Protein AF-A0A557ZSK0-F1 (afdb_monomer)

InterPro domains:
  IPR032477 Glycoside hydrolase 64 [PF16483] (3-307)
  IPR032477 Glycoside hydrolase 64 [PS52006] (1-309)
  IPR037176 Osmotin/thaumatin-like superfamily [G3DSA:2.60.110.10] (8-286)
  IPR037398 Glucan endo-1,3-beta-glucosidase [PTHR38165] (2-309)
  IPR042517 Beta-1,3-glucanase, N-terminal, subdomain 2 [G3DSA:3.30.920.50] (151-261)

Radius of gyration: 20.61 Å; Cα contacts (8 Å, |Δi|>4): 614; chains: 1; bounding box: 51×45×58 Å

Solvent-accessible surface area (backbone atoms only — not comparable to full-atom values): 17370 Å² total; per-residue (Å²): 131,78,68,39,68,58,96,62,89,83,83,74,87,44,88,100,68,71,89,80,92,76,76,77,38,75,85,36,73,52,76,49,60,58,103,54,85,82,78,51,32,26,42,92,79,75,41,79,45,75,76,39,86,80,44,84,85,35,92,43,40,83,55,50,40,38,57,36,40,34,32,33,61,98,68,32,36,40,35,35,44,63,31,47,63,35,42,34,50,28,43,23,42,33,34,38,35,79,76,88,49,72,44,68,29,70,37,42,50,51,64,43,34,48,54,50,42,51,52,30,43,71,71,37,87,62,47,42,73,33,45,41,67,46,97,92,38,64,50,28,31,44,21,61,48,87,48,27,82,73,37,71,61,61,41,45,74,59,51,52,53,41,50,58,52,23,50,81,37,70,36,34,40,52,39,87,74,89,50,70,43,48,24,36,29,55,92,66,31,39,36,29,76,86,69,52,70,30,53,74,68,53,39,47,22,42,49,52,48,56,33,78,61,39,41,82,54,92,86,60,50,70,62,54,68,40,43,41,43,44,55,30,34,32,56,39,29,42,34,54,81,82,43,52,40,31,41,58,83,58,54,79,89,54,48,47,67,42,94,65,44,46,57,62,38,50,52,54,40,76,54,25,90,80,52,36,40,19,43,34,88,37,43,51,64,54,63,67,76,83,26,40,25,57,40,73,37,69,51,66,67,45,81,45,78,43,76,39,74,120

Structure (mmCIF, N/CA/C/O backbone):
data_AF-A0A557ZSK0-F1
#
_entry.id   AF-A0A557ZSK0-F1
#
loop_
_atom_site.group_PDB
_atom_site.id
_atom_site.type_symbol
_atom_site.label_atom_id
_atom_site.label_alt_id
_atom_site.label_comp_id
_atom_site.label_asym_id
_atom_site.label_entity_id
_atom_site.label_seq_id
_atom_site.pdbx_PDB_ins_code
_atom_site.Cartn_x
_atom_site.Cartn_y
_atom_site.Cartn_z
_atom_site.occupancy
_atom_site.B_iso_or_equiv
_ato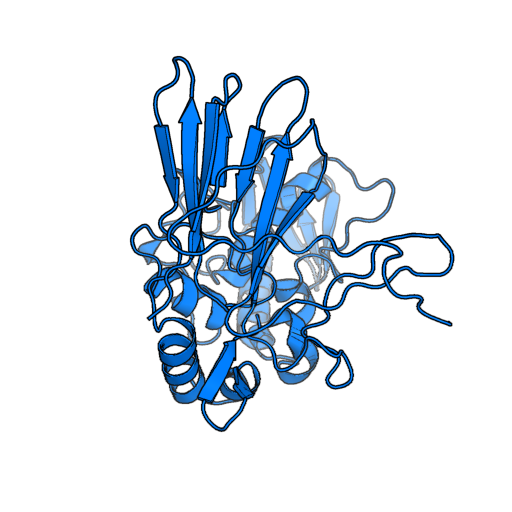m_site.auth_seq_id
_atom_site.auth_comp_id
_atom_site.auth_asym_id
_atom_site.auth_atom_id
_atom_site.pdbx_PDB_model_num
ATOM 1 N N . THR A 1 1 ? -13.184 2.423 -25.882 1.00 61.25 1 THR A N 1
ATOM 2 C CA . THR A 1 1 ? -12.417 3.613 -26.312 1.00 61.25 1 THR A CA 1
ATOM 3 C C . THR A 1 1 ? -11.198 3.133 -27.066 1.00 61.25 1 THR A C 1
ATOM 5 O O . THR A 1 1 ? -10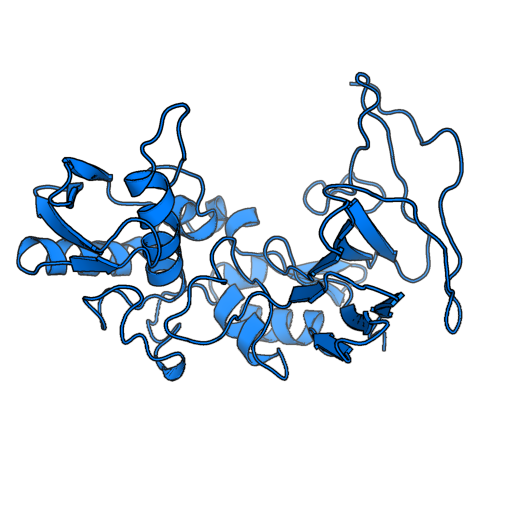.608 2.155 -26.627 1.00 61.25 1 THR A O 1
ATOM 8 N N . THR A 1 2 ? -10.847 3.738 -28.199 1.00 84.06 2 THR A N 1
ATOM 9 C CA . THR A 1 2 ? -9.694 3.283 -28.992 1.00 84.06 2 THR A CA 1
ATOM 10 C C . THR A 1 2 ? -8.404 3.720 -28.304 1.00 84.06 2 THR A C 1
ATOM 12 O O . THR A 1 2 ? -8.131 4.914 -28.225 1.00 84.06 2 THR A O 1
ATOM 15 N N . LEU A 1 3 ? -7.653 2.762 -27.757 1.00 89.88 3 LEU A N 1
ATOM 16 C CA . LEU A 1 3 ? -6.300 2.989 -27.253 1.00 89.88 3 LEU A CA 1
ATOM 17 C C . LEU A 1 3 ? -5.341 3.112 -28.438 1.00 89.88 3 LEU A C 1
ATOM 19 O O . LEU A 1 3 ? -5.440 2.335 -29.388 1.00 89.88 3 LEU A O 1
ATOM 23 N N . THR A 1 4 ? -4.406 4.056 -28.379 1.00 93.12 4 THR A N 1
ATOM 24 C CA . THR A 1 4 ? -3.354 4.197 -29.397 1.00 93.12 4 THR A CA 1
ATOM 25 C C . THR A 1 4 ? -1.993 3.866 -28.790 1.00 93.12 4 THR A C 1
ATOM 27 O O . THR A 1 4 ? -1.745 4.287 -27.661 1.00 93.12 4 THR A O 1
ATOM 30 N N . PRO A 1 5 ? -1.093 3.151 -29.487 1.00 92.62 5 PRO A N 1
ATOM 31 C CA . PRO A 1 5 ? 0.279 2.955 -29.015 1.00 92.62 5 PRO A CA 1
ATOM 32 C C . PRO A 1 5 ? 1.007 4.286 -28.782 1.00 92.62 5 PRO A C 1
ATOM 34 O O . PRO A 1 5 ? 0.624 5.316 -29.348 1.00 92.62 5 PRO A O 1
ATOM 37 N N . LEU A 1 6 ? 2.082 4.267 -27.989 1.00 92.94 6 LEU A N 1
ATOM 38 C CA . LEU A 1 6 ? 2.989 5.414 -27.926 1.00 92.94 6 LEU A CA 1
ATOM 39 C C . LEU A 1 6 ? 3.551 5.743 -29.324 1.00 92.94 6 LEU A C 1
ATOM 41 O O . LEU A 1 6 ? 3.897 4.829 -30.074 1.00 92.94 6 LEU A O 1
ATOM 45 N N . PRO A 1 7 ? 3.697 7.034 -29.675 1.00 90.88 7 PRO A N 1
ATOM 46 C CA . PRO A 1 7 ? 4.240 7.440 -30.973 1.00 90.88 7 PRO A CA 1
ATOM 47 C C . PRO A 1 7 ? 5.751 7.187 -31.102 1.00 90.88 7 PRO A C 1
ATOM 49 O O . PRO A 1 7 ? 6.294 7.271 -32.201 1.00 90.88 7 PRO A O 1
ATOM 52 N N . VAL A 1 8 ? 6.435 6.907 -29.988 1.00 92.38 8 VAL A N 1
ATOM 53 C CA . VAL A 1 8 ? 7.875 6.647 -29.911 1.00 92.38 8 VAL A CA 1
ATOM 54 C C . VAL A 1 8 ? 8.151 5.462 -28.988 1.00 92.38 8 VAL A C 1
ATOM 56 O O . VAL A 1 8 ? 7.431 5.241 -28.014 1.00 92.38 8 VAL A O 1
ATOM 59 N N . ASP A 1 9 ? 9.210 4.711 -29.285 1.00 91.88 9 ASP A N 1
ATOM 60 C CA . ASP A 1 9 ? 9.709 3.658 -28.402 1.00 91.88 9 ASP A CA 1
ATOM 61 C C . ASP A 1 9 ? 10.532 4.276 -27.264 1.00 91.88 9 ASP A C 1
ATOM 63 O O . ASP A 1 9 ? 11.622 4.807 -27.482 1.00 91.88 9 ASP A O 1
ATOM 67 N N . CYS A 1 10 ? 9.994 4.210 -26.047 1.00 91.88 10 CYS A N 1
ATOM 68 C CA . CYS A 1 10 ? 10.629 4.736 -24.839 1.00 91.88 10 CYS A CA 1
ATOM 69 C C . CYS A 1 10 ? 11.467 3.688 -24.085 1.00 91.88 10 CYS A C 1
ATOM 71 O O . CYS A 1 10 ? 11.954 3.977 -22.992 1.00 91.88 10 CYS A O 1
ATOM 73 N N . ALA A 1 11 ? 11.605 2.461 -24.602 1.00 94.44 11 ALA A N 1
ATOM 74 C CA . ALA A 1 11 ? 12.318 1.401 -23.900 1.00 94.44 11 ALA A CA 1
ATOM 75 C C . ALA A 1 11 ? 13.834 1.650 -23.882 1.00 94.44 11 ALA A C 1
ATOM 77 O O . ALA A 1 11 ? 14.463 1.883 -24.914 1.00 94.44 11 ALA A O 1
ATOM 78 N N . ILE A 1 12 ? 14.440 1.521 -22.700 1.00 95.25 12 ILE A N 1
ATOM 79 C CA . ILE A 1 12 ? 15.883 1.681 -22.498 1.00 95.25 12 ILE A CA 1
ATOM 80 C C . ILE A 1 12 ? 16.477 0.320 -22.110 1.00 95.25 12 ILE A C 1
ATOM 82 O O . ILE A 1 12 ? 16.166 -0.184 -21.030 1.00 95.25 12 ILE A O 1
ATOM 86 N N . PRO A 1 13 ? 17.337 -0.295 -22.946 1.00 94.12 13 PRO A N 1
ATOM 87 C CA . PRO A 1 13 ? 18.044 -1.515 -22.567 1.00 94.12 13 PRO A CA 1
ATOM 88 C C . PRO A 1 13 ? 18.962 -1.272 -21.359 1.00 94.12 13 PRO A C 1
ATOM 90 O O . PRO A 1 13 ? 19.838 -0.407 -21.409 1.00 94.12 13 PRO A O 1
ATOM 93 N N . VAL A 1 14 ? 18.767 -2.035 -20.277 1.00 92.44 14 VAL A N 1
ATOM 94 C CA . VAL A 1 14 ? 19.518 -1.858 -19.017 1.00 92.44 14 VAL A CA 1
ATOM 95 C C . VAL A 1 14 ? 20.842 -2.635 -19.014 1.00 92.44 14 VAL A C 1
ATOM 97 O O . VAL A 1 14 ? 21.851 -2.108 -18.554 1.00 92.44 14 VAL A O 1
ATOM 100 N N . GLY A 1 15 ? 20.874 -3.861 -19.554 1.00 88.19 15 GLY A N 1
ATOM 101 C CA . GLY A 1 15 ? 22.081 -4.702 -19.571 1.00 88.19 15 GLY A CA 1
ATOM 102 C C . GLY A 1 15 ? 22.651 -4.937 -18.165 1.00 88.19 15 GLY A C 1
ATOM 103 O O . GLY A 1 15 ? 21.905 -5.241 -17.239 1.00 88.19 15 GLY A O 1
ATOM 104 N N . SER A 1 16 ? 23.964 -4.760 -17.994 1.00 88.44 16 SER A N 1
ATOM 105 C CA . SER A 1 16 ? 24.642 -4.821 -16.686 1.00 88.44 16 SER A CA 1
ATOM 106 C C . SER A 1 16 ? 24.455 -3.564 -15.822 1.00 88.44 16 SER A C 1
ATOM 108 O O . SER A 1 16 ? 24.975 -3.504 -14.712 1.00 88.44 16 SER A O 1
ATOM 110 N N . GLY A 1 17 ? 23.768 -2.542 -16.336 1.00 93.00 17 GLY A N 1
ATOM 111 C CA . GLY A 1 17 ? 23.571 -1.253 -15.685 1.00 93.00 17 GLY A CA 1
ATOM 112 C C . GLY A 1 17 ? 23.523 -0.119 -16.707 1.00 93.00 17 GLY A C 1
ATOM 113 O O . GLY A 1 17 ? 24.300 -0.082 -17.663 1.00 93.00 17 GLY A O 1
ATOM 114 N N . ARG A 1 18 ? 22.614 0.834 -16.494 1.00 95.19 18 ARG A N 1
ATOM 115 C CA . ARG A 1 18 ? 22.438 2.003 -17.357 1.00 95.19 18 ARG A CA 1
ATOM 116 C C . ARG A 1 18 ? 22.120 3.222 -16.507 1.00 95.19 18 ARG A C 1
ATOM 118 O O . ARG A 1 18 ? 21.229 3.170 -15.669 1.00 95.19 18 ARG A O 1
ATOM 125 N N . GLN A 1 19 ? 22.812 4.325 -16.773 1.00 95.88 19 GLN A N 1
ATOM 126 C CA . GLN A 1 19 ? 22.496 5.624 -16.191 1.00 95.88 19 GLN A CA 1
ATOM 127 C C . GLN A 1 19 ? 21.770 6.487 -17.223 1.00 95.88 19 GLN A C 1
ATOM 129 O O . GLN A 1 19 ? 22.136 6.508 -18.402 1.00 95.88 19 GLN A O 1
ATOM 134 N N . VAL A 1 20 ? 20.726 7.180 -16.775 1.00 95.06 20 VAL A N 1
ATOM 135 C CA . VAL A 1 20 ? 19.922 8.099 -17.585 1.00 95.06 20 VAL A CA 1
ATOM 136 C C . VAL A 1 20 ? 19.698 9.385 -16.802 1.00 95.06 20 VAL A C 1
ATOM 138 O O . VAL A 1 20 ? 19.560 9.349 -15.581 1.00 95.06 20 VAL A O 1
ATOM 141 N N . SER A 1 21 ? 19.656 10.513 -17.504 1.00 94.94 21 SER A N 1
ATOM 142 C CA . SER A 1 21 ? 19.259 11.790 -16.913 1.00 94.94 21 SER A CA 1
ATOM 143 C C . SER A 1 21 ? 17.763 11.983 -17.113 1.00 94.94 21 SER A C 1
ATOM 145 O O . SER A 1 21 ? 17.272 11.869 -18.236 1.00 94.94 21 SER A O 1
ATOM 147 N N . VAL A 1 22 ? 17.049 12.293 -16.035 1.00 92.19 22 VAL A N 1
ATOM 148 C CA . VAL A 1 22 ? 15.619 12.611 -16.066 1.00 92.19 22 VAL A CA 1
ATOM 149 C C . VAL A 1 22 ? 15.412 14.070 -15.664 1.00 92.19 22 VAL A C 1
ATOM 151 O O . VAL A 1 22 ? 16.152 14.572 -14.812 1.00 92.19 22 VAL A O 1
ATOM 154 N N . PRO A 1 23 ? 14.443 14.779 -16.266 1.00 94.75 23 PRO A N 1
ATOM 155 C CA . PRO A 1 23 ? 14.058 16.092 -15.776 1.00 94.75 23 PRO A CA 1
ATOM 156 C C . PRO A 1 23 ? 13.365 15.959 -14.413 1.00 94.75 23 PRO A C 1
ATOM 158 O O . PRO A 1 23 ? 13.088 14.861 -13.925 1.00 94.75 23 PRO A O 1
ATOM 161 N N . ARG A 1 24 ? 13.023 17.099 -13.813 1.00 95.69 24 ARG A N 1
ATOM 162 C CA . ARG A 1 24 ? 12.051 17.116 -12.718 1.00 95.69 24 ARG A CA 1
ATOM 163 C C . ARG A 1 24 ? 10.719 16.558 -13.207 1.00 95.69 24 ARG A C 1
ATOM 165 O O . ARG A 1 24 ? 10.231 16.938 -14.271 1.00 95.69 24 ARG A O 1
ATOM 172 N N . MET A 1 25 ? 10.164 15.638 -12.432 1.00 96.19 25 MET A N 1
ATOM 173 C CA . MET A 1 25 ? 8.945 14.905 -12.750 1.00 96.19 25 MET A CA 1
ATOM 174 C C . MET A 1 25 ? 8.165 14.665 -11.462 1.00 96.19 25 MET A C 1
ATOM 176 O O . MET A 1 25 ? 8.747 14.350 -10.424 1.00 96.19 25 MET A O 1
ATOM 180 N N . TYR A 1 26 ? 6.847 14.800 -11.535 1.00 95.19 26 TYR A N 1
ATOM 181 C CA . TYR A 1 26 ? 5.941 14.590 -10.409 1.00 95.19 26 TYR A CA 1
ATOM 182 C C . TYR A 1 26 ? 5.177 13.288 -10.617 1.00 95.19 26 TYR A C 1
ATOM 184 O O . TYR A 1 26 ? 4.717 13.037 -11.730 1.00 95.19 26 TYR A O 1
ATOM 192 N N . ALA A 1 27 ? 5.045 12.481 -9.558 1.00 93.25 27 ALA A N 1
ATOM 193 C CA . ALA A 1 27 ? 4.321 11.206 -9.587 1.00 93.25 27 ALA A CA 1
ATOM 194 C C . ALA A 1 27 ? 4.753 10.283 -10.749 1.00 93.25 27 ALA A C 1
ATOM 196 O O . ALA A 1 27 ? 3.931 9.729 -11.480 1.00 93.25 27 ALA A O 1
ATOM 197 N N . ALA A 1 28 ? 6.064 10.156 -10.955 1.00 95.44 28 ALA A N 1
ATOM 198 C CA . ALA A 1 28 ? 6.638 9.373 -12.037 1.00 95.44 28 ALA A CA 1
ATOM 199 C C . ALA A 1 28 ? 6.861 7.911 -11.630 1.00 95.44 28 ALA A C 1
ATOM 201 O O . ALA A 1 28 ? 7.050 7.588 -10.457 1.00 95.44 28 ALA A O 1
ATOM 202 N N . ARG A 1 29 ? 6.888 7.022 -12.630 1.00 96.31 29 ARG A N 1
ATOM 203 C CA . ARG A 1 29 ? 7.178 5.593 -12.467 1.00 96.31 29 ARG A CA 1
ATOM 204 C C . ARG A 1 29 ? 8.347 5.168 -13.341 1.00 96.31 29 ARG A C 1
ATOM 206 O O . ARG A 1 29 ? 8.390 5.487 -14.527 1.00 96.31 29 ARG A O 1
ATOM 213 N N . ILE A 1 30 ? 9.253 4.394 -12.756 1.00 96.50 30 ILE A N 1
ATOM 214 C CA . ILE A 1 30 ? 10.319 3.675 -13.450 1.00 96.50 30 ILE A CA 1
ATOM 215 C C . ILE A 1 30 ? 9.835 2.236 -13.595 1.00 96.50 30 ILE A C 1
ATOM 217 O O . ILE A 1 30 ? 9.854 1.486 -12.623 1.00 96.50 30 ILE A O 1
ATOM 221 N N . TYR A 1 31 ? 9.368 1.860 -14.785 1.00 96.81 31 TYR A N 1
ATOM 222 C CA . TYR A 1 31 ? 8.946 0.489 -15.074 1.00 96.81 31 TYR A CA 1
ATOM 223 C C . TYR A 1 31 ? 10.142 -0.368 -15.491 1.00 96.81 31 TYR A C 1
ATOM 225 O O . TYR A 1 31 ? 10.934 0.040 -16.341 1.00 96.81 31 TYR A O 1
ATOM 233 N N . LEU A 1 32 ? 10.247 -1.571 -14.925 1.00 96.06 32 LEU A N 1
ATOM 234 C CA . LEU A 1 32 ? 11.288 -2.545 -15.248 1.00 96.06 32 LEU A CA 1
ATOM 235 C C . LEU A 1 32 ? 10.635 -3.870 -15.630 1.00 96.06 32 LEU A C 1
ATOM 237 O O . LEU A 1 32 ? 9.696 -4.308 -14.972 1.00 96.06 32 LEU A O 1
ATOM 241 N N . VAL A 1 33 ? 11.138 -4.499 -16.689 1.00 95.38 33 VAL A N 1
ATOM 242 C CA . VAL A 1 33 ? 10.628 -5.756 -17.247 1.00 95.38 33 VAL A CA 1
ATOM 243 C C . VAL A 1 33 ? 11.799 -6.650 -17.655 1.00 95.38 33 VAL A C 1
ATOM 245 O O . VAL A 1 33 ? 12.827 -6.144 -18.109 1.00 95.38 33 VAL A O 1
ATOM 248 N N . THR A 1 34 ? 11.662 -7.965 -17.483 1.00 92.88 34 THR A N 1
ATOM 249 C CA . THR A 1 34 ? 12.635 -8.948 -17.990 1.00 92.88 34 THR A CA 1
ATOM 250 C C . THR A 1 34 ? 12.170 -9.553 -19.311 1.00 92.88 34 THR A C 1
ATOM 252 O O . THR A 1 34 ? 10.974 -9.605 -19.597 1.00 92.88 34 THR A O 1
ATOM 255 N N . ASP A 1 35 ? 13.130 -10.009 -20.121 1.00 89.88 35 ASP A N 1
ATOM 256 C CA . ASP A 1 35 ? 12.935 -10.837 -21.327 1.00 89.88 35 ASP A CA 1
ATOM 257 C C . ASP A 1 35 ? 12.176 -10.188 -22.507 1.00 89.88 35 ASP A C 1
ATOM 259 O O . ASP A 1 35 ? 12.220 -10.699 -23.624 1.00 89.88 35 ASP A O 1
ATOM 263 N N . ALA A 1 36 ? 11.511 -9.048 -22.300 1.00 90.25 36 ALA A N 1
ATOM 264 C CA . ALA A 1 36 ? 10.729 -8.326 -23.301 1.00 90.25 36 ALA A CA 1
ATOM 265 C C . ALA A 1 36 ? 10.680 -6.812 -23.013 1.00 90.25 36 ALA A C 1
ATOM 267 O O . ALA A 1 36 ? 11.203 -6.337 -22.009 1.00 90.25 36 ALA A O 1
ATOM 268 N N . LYS A 1 37 ? 10.030 -6.045 -23.899 1.00 95.00 37 LYS A N 1
ATOM 269 C CA . LYS A 1 37 ? 9.609 -4.654 -23.639 1.00 95.00 37 LYS A CA 1
ATOM 270 C C . LYS A 1 37 ? 8.207 -4.636 -23.020 1.00 95.00 37 LYS A C 1
ATOM 272 O O . LYS A 1 37 ? 7.512 -5.644 -23.086 1.00 95.00 37 LYS A O 1
ATOM 277 N N . LEU A 1 38 ? 7.797 -3.507 -22.437 1.00 96.31 38 LEU A N 1
ATOM 278 C CA . LEU A 1 38 ? 6.394 -3.242 -22.092 1.00 96.31 38 LEU A CA 1
ATOM 279 C C . LEU A 1 38 ? 5.713 -2.456 -23.216 1.00 96.31 38 LEU A C 1
ATOM 281 O O . LEU A 1 38 ? 6.328 -1.570 -23.805 1.00 96.31 38 LEU A O 1
ATOM 285 N N . ASP A 1 39 ? 4.440 -2.754 -23.465 1.00 95.44 39 ASP A N 1
ATOM 286 C CA . ASP A 1 39 ? 3.597 -2.033 -24.417 1.00 95.44 39 ASP A CA 1
ATOM 287 C C . ASP A 1 39 ? 2.788 -0.978 -23.663 1.00 95.44 39 ASP A C 1
ATOM 289 O O . ASP A 1 39 ? 1.972 -1.309 -22.802 1.00 95.44 39 ASP A O 1
ATOM 293 N N . PHE A 1 40 ? 3.014 0.294 -23.981 1.00 95.81 40 PHE A N 1
ATOM 294 C CA . PHE A 1 40 ? 2.270 1.417 -23.416 1.00 95.81 40 PHE A CA 1
ATOM 295 C C . PHE A 1 40 ? 1.316 2.013 -24.446 1.00 95.81 40 PHE A C 1
ATOM 297 O O . PHE A 1 40 ? 1.599 2.045 -25.648 1.00 95.81 40 PHE A O 1
ATOM 304 N N . PHE A 1 41 ? 0.201 2.542 -23.947 1.00 94.88 41 PHE A N 1
ATOM 305 C CA . PHE A 1 41 ? -0.851 3.136 -24.764 1.00 94.88 41 PHE A CA 1
ATOM 306 C C . PHE A 1 41 ? -1.227 4.526 -24.251 1.00 94.88 41 PHE A C 1
ATOM 308 O O . PHE A 1 41 ? -0.913 4.890 -23.120 1.00 94.88 41 PHE A O 1
ATOM 315 N N . LEU A 1 42 ? -1.934 5.288 -25.080 1.00 94.88 42 LEU A N 1
ATOM 316 C CA . LEU A 1 42 ? -2.586 6.542 -24.728 1.00 94.88 42 LEU A CA 1
ATOM 317 C C . LEU A 1 42 ? -4.104 6.365 -24.808 1.00 94.88 42 LEU A C 1
ATOM 319 O O . LEU A 1 42 ? -4.618 5.703 -25.717 1.00 94.88 42 LEU A O 1
ATOM 323 N N . ASN A 1 43 ? -4.826 6.962 -23.860 1.00 92.31 43 ASN A N 1
ATOM 324 C CA . ASN A 1 43 ? -6.271 7.138 -23.979 1.00 92.31 43 ASN A CA 1
ATOM 325 C C . ASN A 1 43 ? -6.589 8.370 -24.866 1.00 92.31 43 ASN A C 1
ATOM 327 O O . ASN A 1 43 ? -5.692 9.159 -25.159 1.00 92.31 43 ASN A O 1
ATOM 331 N N . PRO A 1 44 ? -7.851 8.593 -25.278 1.00 83.38 44 PRO A N 1
ATOM 332 C CA . PRO A 1 44 ? -8.217 9.755 -26.104 1.00 83.38 44 PRO A CA 1
ATOM 333 C C . PRO A 1 44 ? -8.009 11.143 -25.457 1.00 83.38 44 PRO A C 1
ATOM 335 O O . PRO A 1 44 ? -8.236 12.152 -26.116 1.00 83.38 44 PRO A O 1
ATOM 338 N N . GLY A 1 45 ? -7.594 11.203 -24.186 1.00 81.69 45 GLY A N 1
ATOM 339 C CA . GLY A 1 45 ? -7.244 12.413 -23.431 1.00 81.69 45 GLY A CA 1
ATOM 340 C C . GLY A 1 45 ? -5.729 12.630 -23.298 1.00 81.69 45 GLY A C 1
ATOM 341 O O . GLY A 1 45 ? -5.275 13.154 -22.286 1.00 81.69 45 GLY A O 1
ATOM 342 N N . PRO A 1 46 ? -4.968 12.324 -24.359 1.00 81.62 46 PRO A N 1
ATOM 343 C CA . PRO A 1 46 ? -3.652 11.637 -24.399 1.00 81.62 46 PRO A CA 1
ATOM 344 C C . PRO A 1 46 ? -2.968 11.267 -23.065 1.00 81.62 46 PRO A C 1
ATOM 346 O O . PRO A 1 46 ? -1.763 11.464 -22.902 1.00 81.62 46 PRO A O 1
ATOM 349 N N . ALA A 1 47 ? -3.691 10.687 -22.107 1.00 90.06 47 ALA A N 1
ATOM 350 C CA . ALA A 1 47 ? -3.082 10.226 -20.866 1.00 90.06 47 ALA A CA 1
ATOM 351 C C . ALA A 1 47 ? -2.450 8.845 -21.065 1.00 90.06 47 ALA A C 1
ATOM 353 O O . ALA A 1 47 ? -3.029 7.973 -21.723 1.00 90.06 47 ALA A O 1
ATOM 354 N N . LEU A 1 48 ? -1.276 8.649 -20.461 1.00 92.88 48 LEU A N 1
ATOM 355 C CA . LEU A 1 48 ? -0.592 7.363 -20.435 1.00 92.88 48 LEU A CA 1
ATOM 356 C C . LEU A 1 48 ? -1.478 6.307 -19.765 1.00 92.88 48 LEU A C 1
ATOM 358 O O . LEU A 1 48 ? -1.934 6.483 -18.637 1.00 92.88 48 LEU A O 1
ATOM 362 N N . VAL A 1 49 ? -1.688 5.191 -20.453 1.00 93.81 49 VAL A N 1
ATOM 363 C CA . VAL A 1 49 ? -2.317 3.994 -19.900 1.00 93.81 49 VAL A CA 1
ATOM 364 C C . VAL A 1 49 ? -1.215 3.112 -19.338 1.00 93.81 49 VAL A C 1
ATOM 366 O O . VAL A 1 49 ? -0.355 2.621 -20.072 1.00 93.81 49 VAL A O 1
ATOM 369 N N . HIS A 1 50 ? -1.226 2.941 -18.020 1.00 93.56 50 HIS A N 1
ATOM 370 C CA . HIS A 1 50 ? -0.289 2.064 -17.334 1.00 93.56 50 HIS A CA 1
ATOM 371 C C . HIS A 1 50 ? -0.622 0.581 -17.581 1.00 93.56 50 HIS A C 1
ATOM 373 O O . HIS A 1 50 ? -1.801 0.253 -17.735 1.00 93.56 50 HIS A O 1
ATOM 379 N N . PRO A 1 51 ? 0.386 -0.314 -17.584 1.00 95.00 51 PRO A N 1
ATOM 380 C CA . PRO A 1 51 ? 0.177 -1.752 -17.698 1.00 95.00 51 PRO A CA 1
ATOM 381 C C . PRO A 1 51 ? -0.819 -2.262 -16.657 1.00 95.00 51 PRO A C 1
ATOM 383 O O . PRO A 1 51 ? -0.664 -2.005 -15.460 1.00 95.00 51 PRO A O 1
ATOM 386 N N . SER A 1 52 ? -1.829 -3.009 -17.097 1.00 95.19 52 SER A N 1
ATOM 387 C CA . SER A 1 52 ? -2.790 -3.623 -16.189 1.00 95.19 52 SER A CA 1
ATOM 388 C C . SER A 1 52 ? -2.339 -5.019 -15.773 1.00 95.19 52 SER A C 1
ATOM 390 O O . SER A 1 52 ? -2.199 -5.926 -16.591 1.00 95.19 52 SER A O 1
ATOM 392 N N . PHE A 1 53 ? -2.177 -5.219 -14.467 1.00 95.38 53 PHE A N 1
ATOM 393 C CA . PHE A 1 53 ? -1.998 -6.543 -13.865 1.00 95.38 53 PHE A CA 1
ATOM 394 C C . PHE A 1 53 ? -3.334 -7.225 -13.520 1.00 95.38 53 PHE A C 1
ATOM 396 O O . PHE A 1 53 ? -3.336 -8.363 -13.061 1.00 95.38 53 PHE A O 1
ATOM 403 N N . LEU A 1 54 ? -4.475 -6.557 -13.729 1.00 94.81 54 LEU A N 1
ATOM 404 C CA . LEU A 1 54 ? -5.815 -7.090 -13.439 1.00 94.81 54 LEU A CA 1
ATOM 405 C C . LEU A 1 54 ? -6.548 -7.550 -14.699 1.00 94.81 54 LEU A C 1
ATOM 407 O O . LEU A 1 54 ? -7.332 -8.497 -14.651 1.00 94.81 54 LEU A O 1
ATOM 411 N N . ASN A 1 55 ? -6.293 -6.896 -15.831 1.00 95.06 55 ASN A N 1
ATOM 412 C CA . ASN A 1 55 ? -6.910 -7.238 -17.100 1.00 95.06 55 ASN A CA 1
ATOM 413 C C . ASN A 1 55 ? -6.102 -8.328 -17.813 1.00 95.06 55 ASN A C 1
ATOM 415 O O . ASN A 1 55 ? -5.046 -8.054 -18.374 1.00 95.06 55 ASN A O 1
ATOM 419 N N . SER A 1 56 ? -6.634 -9.550 -17.855 1.00 94.50 56 SER A N 1
ATOM 420 C CA . SER A 1 56 ? -6.007 -10.682 -18.558 1.00 94.50 56 SER A CA 1
ATOM 421 C C . SER A 1 56 ? -5.804 -10.467 -20.066 1.00 94.50 56 SER A C 1
ATOM 423 O O . SER A 1 56 ? -5.001 -11.169 -20.673 1.00 94.50 56 SER A O 1
ATOM 425 N N . SER A 1 57 ? -6.507 -9.502 -20.671 1.00 95.00 57 SER A N 1
ATOM 426 C CA . SER A 1 57 ? -6.332 -9.116 -22.077 1.00 95.00 57 SER A CA 1
ATOM 427 C C . SER A 1 57 ? -5.290 -8.007 -22.287 1.00 95.00 57 SER A C 1
ATOM 429 O O . SER A 1 57 ? -5.049 -7.618 -23.428 1.00 95.00 57 SER A O 1
ATOM 431 N N . ASP A 1 58 ? -4.687 -7.466 -21.221 1.00 95.69 58 ASP A N 1
ATOM 432 C CA . ASP A 1 58 ? -3.584 -6.510 -21.346 1.00 95.69 58 ASP A CA 1
ATOM 433 C C . ASP A 1 58 ? -2.345 -7.218 -21.927 1.00 95.69 58 ASP A C 1
ATOM 435 O O . ASP A 1 58 ? -1.964 -8.287 -21.438 1.00 95.69 58 ASP A O 1
ATOM 439 N N . PRO A 1 59 ? -1.669 -6.647 -22.941 1.00 95.19 59 PRO A N 1
ATOM 440 C CA . PRO A 1 59 ? -0.497 -7.275 -23.560 1.00 95.19 59 PRO A CA 1
ATOM 441 C C . PRO A 1 59 ? 0.679 -7.475 -22.589 1.00 95.19 59 PRO A C 1
ATOM 443 O O . PRO A 1 59 ? 1.557 -8.304 -22.831 1.00 95.19 59 PRO A O 1
ATOM 446 N N . ASN A 1 60 ? 0.700 -6.747 -21.471 1.00 96.12 60 ASN A N 1
ATOM 447 C CA . ASN A 1 60 ? 1.708 -6.864 -20.426 1.00 96.12 60 ASN A CA 1
ATOM 448 C C . ASN A 1 60 ? 1.302 -7.811 -19.292 1.00 96.12 60 ASN A C 1
ATOM 450 O O . ASN A 1 60 ? 2.114 -8.045 -18.392 1.00 96.12 60 ASN A O 1
ATOM 454 N N . PHE A 1 61 ? 0.085 -8.369 -19.306 1.00 95.81 61 PHE A N 1
ATOM 455 C CA . PHE A 1 61 ? -0.425 -9.202 -18.216 1.00 95.81 61 PHE A CA 1
ATOM 456 C C . PHE A 1 61 ? 0.503 -10.388 -17.924 1.00 95.81 61 PHE A C 1
ATOM 458 O O . PHE A 1 61 ? 0.846 -10.646 -16.774 1.00 95.81 61 PHE A O 1
ATOM 465 N N . GLY A 1 62 ? 0.988 -11.074 -18.960 1.00 94.69 62 GLY A N 1
ATOM 466 C CA . GLY A 1 62 ? 1.890 -12.224 -18.817 1.00 94.69 62 GLY A CA 1
ATOM 467 C C . GLY A 1 62 ? 3.373 -11.885 -18.620 1.00 94.69 62 GLY A C 1
ATOM 468 O O . GLY A 1 62 ? 4.173 -12.808 -18.477 1.00 94.69 62 GLY A O 1
ATOM 469 N N . ARG A 1 63 ? 3.763 -10.600 -18.639 1.00 94.88 63 ARG A N 1
ATOM 470 C CA . ARG A 1 63 ? 5.172 -10.172 -18.568 1.00 94.88 63 ARG A CA 1
ATOM 471 C C . ARG A 1 63 ? 5.646 -10.019 -17.123 1.00 94.88 63 ARG A C 1
ATOM 473 O O . ARG A 1 63 ? 4.881 -9.606 -16.254 1.00 94.88 63 ARG A O 1
ATOM 480 N N . ASN A 1 64 ? 6.919 -10.311 -16.873 1.00 94.38 64 ASN A N 1
ATOM 481 C CA . ASN A 1 64 ? 7.534 -10.155 -15.556 1.00 94.38 64 ASN A CA 1
ATOM 482 C C . ASN A 1 64 ? 8.052 -8.726 -15.380 1.00 94.38 64 ASN A C 1
ATOM 484 O O . ASN A 1 64 ? 9.136 -8.386 -15.854 1.00 94.38 64 ASN A O 1
ATOM 488 N N . TRP A 1 65 ? 7.245 -7.885 -14.738 1.00 95.69 65 TRP A N 1
ATOM 489 C CA . TRP A 1 65 ? 7.550 -6.478 -14.525 1.00 95.69 65 TRP A CA 1
ATOM 490 C C . TRP A 1 65 ? 7.176 -6.012 -13.123 1.00 95.69 65 TRP A C 1
ATOM 492 O O . TRP A 1 65 ? 6.395 -6.646 -12.412 1.00 95.69 65 TRP A O 1
ATOM 502 N N . SER A 1 66 ? 7.768 -4.889 -12.742 1.00 95.88 66 SER A N 1
ATOM 503 C CA . SER A 1 66 ? 7.434 -4.109 -11.554 1.00 95.88 66 SER A CA 1
ATOM 504 C C . SER A 1 66 ? 7.770 -2.641 -11.825 1.00 95.88 66 SER A C 1
ATOM 506 O O . SER A 1 66 ? 8.206 -2.284 -12.927 1.00 95.88 66 SER A O 1
ATOM 508 N N . PHE A 1 67 ? 7.552 -1.778 -10.843 1.00 96.25 67 PHE A N 1
ATOM 509 C CA . PHE A 1 67 ? 7.887 -0.368 -10.935 1.00 96.25 67 PHE A CA 1
ATOM 510 C C . PHE A 1 67 ? 8.367 0.190 -9.597 1.00 96.25 67 PHE A C 1
ATOM 512 O O . PHE A 1 67 ? 7.968 -0.271 -8.531 1.00 96.25 67 PHE A O 1
ATOM 519 N N . ALA A 1 68 ? 9.229 1.199 -9.679 1.00 95.94 68 ALA A N 1
ATOM 520 C CA . ALA A 1 68 ? 9.511 2.112 -8.578 1.00 95.94 68 ALA A CA 1
ATOM 521 C C . ALA A 1 68 ? 8.849 3.462 -8.872 1.00 95.94 68 ALA A C 1
ATOM 523 O O . ALA A 1 68 ? 8.703 3.848 -10.036 1.00 95.94 68 ALA A O 1
ATOM 524 N N . GLU A 1 69 ? 8.463 4.183 -7.830 1.00 95.12 69 GLU A N 1
ATOM 525 C CA . GLU A 1 69 ? 7.842 5.503 -7.929 1.00 95.12 69 GLU A CA 1
ATOM 526 C C . GLU A 1 69 ? 8.832 6.573 -7.488 1.00 95.12 69 GLU A C 1
ATOM 528 O O . GLU A 1 69 ? 9.658 6.337 -6.605 1.00 95.12 69 GLU A O 1
ATOM 533 N N . PHE A 1 70 ? 8.769 7.748 -8.113 1.00 97.12 70 PHE A N 1
ATOM 534 C CA . PHE A 1 70 ? 9.509 8.906 -7.634 1.00 97.12 70 PHE A CA 1
ATOM 535 C C . PHE A 1 70 ? 8.816 10.230 -7.953 1.00 97.12 70 PHE A C 1
ATOM 537 O O . PHE A 1 70 ? 8.074 10.375 -8.924 1.00 97.12 70 PHE A O 1
ATOM 544 N N . THR A 1 71 ? 9.115 11.231 -7.136 1.00 98.00 71 THR A N 1
ATOM 545 C CA . THR A 1 71 ? 8.877 12.642 -7.432 1.00 98.00 71 THR A CA 1
ATOM 546 C C . THR A 1 71 ? 10.192 13.380 -7.273 1.00 98.00 71 THR A C 1
ATOM 548 O O . THR A 1 71 ? 10.814 13.310 -6.216 1.00 98.00 71 THR A O 1
ATOM 551 N N . PHE A 1 72 ? 10.607 14.093 -8.315 1.00 97.62 72 PHE A N 1
ATOM 552 C CA . PHE A 1 72 ? 11.754 14.987 -8.289 1.00 97.62 72 PHE A CA 1
ATOM 553 C C . PHE A 1 72 ? 11.292 16.408 -8.597 1.00 97.62 72 PHE A C 1
ATOM 555 O O . PHE A 1 72 ? 10.886 16.704 -9.722 1.00 97.62 72 PHE A O 1
ATOM 562 N N . ASN A 1 73 ? 11.332 17.274 -7.586 1.00 96.50 73 ASN A N 1
ATOM 563 C CA . ASN A 1 73 ? 10.838 18.647 -7.646 1.00 96.50 73 ASN A CA 1
ATOM 564 C C . ASN A 1 73 ? 11.915 19.655 -7.195 1.00 96.50 73 ASN A C 1
ATOM 566 O O . ASN A 1 73 ? 13.102 19.333 -7.150 1.00 96.50 73 ASN A O 1
ATOM 570 N N . ASP A 1 74 ? 11.518 20.902 -6.934 1.00 96.19 74 ASP A N 1
ATOM 571 C CA . ASP A 1 74 ? 12.435 21.956 -6.479 1.00 96.19 74 ASP A CA 1
ATOM 572 C C . ASP A 1 74 ? 12.999 21.729 -5.071 1.00 96.19 74 ASP A C 1
ATOM 574 O O . ASP A 1 74 ? 14.067 22.249 -4.762 1.00 96.19 74 ASP A O 1
ATOM 578 N N . ALA A 1 75 ? 12.297 20.972 -4.227 1.00 96.81 75 ALA A N 1
ATOM 579 C CA . ALA A 1 75 ? 12.648 20.778 -2.825 1.00 96.81 75 ALA A CA 1
ATOM 580 C C . ALA A 1 75 ? 13.411 19.474 -2.571 1.00 96.81 75 ALA A C 1
ATOM 582 O O . ALA A 1 75 ? 14.279 19.446 -1.705 1.00 96.81 75 ALA A O 1
ATOM 583 N N . GLN A 1 76 ? 13.067 18.391 -3.275 1.00 97.00 76 GLN A N 1
ATOM 584 C CA . GLN A 1 76 ? 13.649 17.071 -3.040 1.00 97.00 76 GLN A CA 1
ATOM 585 C C . GLN A 1 76 ? 13.439 16.095 -4.201 1.00 97.00 76 GLN A C 1
ATOM 587 O O . GLN A 1 76 ? 12.584 16.288 -5.072 1.00 97.00 76 GLN A O 1
ATOM 592 N N . LEU A 1 77 ? 14.185 14.992 -4.149 1.00 97.88 77 LEU A N 1
ATOM 593 C CA . LEU A 1 77 ? 13.770 13.716 -4.720 1.00 97.88 77 LEU A CA 1
ATOM 594 C C . LEU A 1 77 ? 13.218 12.836 -3.599 1.00 97.88 77 LEU A C 1
ATOM 596 O O . LEU A 1 77 ? 13.868 12.683 -2.571 1.00 97.88 77 LEU A O 1
ATOM 600 N N . PHE A 1 78 ? 12.049 12.247 -3.823 1.00 97.19 78 PHE A N 1
ATOM 601 C CA . PHE A 1 78 ? 11.465 11.179 -3.014 1.00 97.19 78 PHE A CA 1
ATOM 602 C C . PHE A 1 78 ? 11.222 9.978 -3.924 1.00 97.19 78 PHE A C 1
ATOM 604 O O . PHE A 1 78 ? 10.694 10.161 -5.022 1.00 97.19 78 PHE A O 1
ATOM 611 N N . ALA A 1 79 ? 11.594 8.774 -3.494 1.00 96.62 79 ALA A N 1
ATOM 612 C CA . ALA A 1 79 ? 11.357 7.544 -4.240 1.00 96.62 79 ALA A CA 1
ATOM 613 C C . ALA A 1 79 ? 10.986 6.378 -3.322 1.00 96.62 79 ALA A C 1
ATOM 615 O O . ALA A 1 79 ? 11.482 6.285 -2.200 1.00 96.62 79 ALA A O 1
ATOM 616 N N . ASN A 1 80 ? 10.153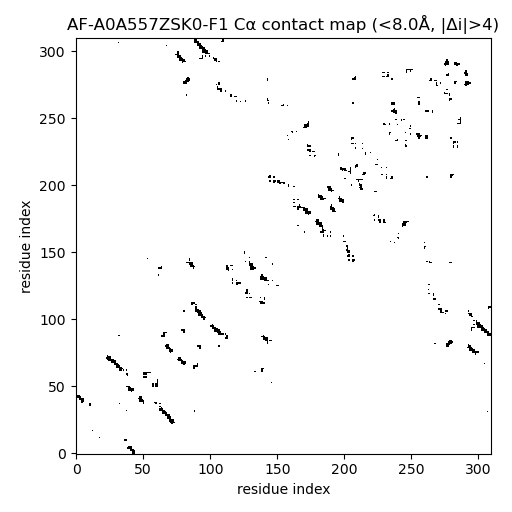 5.467 -3.816 1.00 94.00 80 ASN A N 1
ATOM 617 C CA . ASN A 1 80 ? 9.671 4.310 -3.068 1.00 94.00 80 ASN A CA 1
ATOM 618 C C . ASN A 1 80 ? 9.481 3.086 -3.972 1.00 94.00 80 ASN A C 1
ATOM 620 O O . ASN A 1 80 ? 9.263 3.192 -5.181 1.00 94.00 80 ASN A O 1
ATOM 624 N N . ILE A 1 81 ? 9.533 1.910 -3.349 1.00 92.81 81 ILE A N 1
ATOM 625 C CA . ILE A 1 81 ? 8.982 0.672 -3.905 1.00 92.81 81 ILE A CA 1
ATOM 626 C C . ILE A 1 81 ? 7.722 0.356 -3.105 1.00 92.81 81 ILE A C 1
ATOM 628 O O . ILE A 1 81 ? 7.697 0.537 -1.889 1.00 92.81 81 ILE A O 1
ATOM 632 N N . SER A 1 82 ? 6.680 -0.109 -3.786 1.00 91.56 82 SER A N 1
ATOM 633 C CA . SER A 1 82 ? 5.393 -0.407 -3.170 1.00 91.56 82 SER A CA 1
ATOM 634 C C . SER A 1 82 ? 4.934 -1.816 -3.524 1.00 91.56 82 SER A C 1
ATOM 636 O O . SER A 1 82 ? 5.063 -2.258 -4.664 1.00 91.56 82 SER A O 1
ATOM 638 N N . TYR A 1 83 ? 4.369 -2.500 -2.536 1.00 95.81 83 TYR A N 1
ATOM 639 C CA . TYR A 1 83 ? 3.669 -3.776 -2.670 1.00 95.81 83 TYR A CA 1
ATOM 640 C C . TYR A 1 83 ? 2.171 -3.609 -2.384 1.00 95.81 83 TYR A C 1
ATOM 642 O O . TYR A 1 83 ? 1.473 -4.598 -2.168 1.00 95.81 83 TYR A O 1
ATOM 650 N N . VAL A 1 84 ? 1.663 -2.369 -2.396 1.00 95.25 84 VAL A N 1
ATOM 651 C CA . VAL A 1 84 ? 0.235 -2.054 -2.230 1.00 95.25 84 VAL A CA 1
ATOM 652 C C . VAL A 1 84 ? -0.603 -2.747 -3.295 1.00 95.25 84 VAL A C 1
ATOM 654 O O . VAL A 1 84 ? -1.708 -3.197 -3.007 1.00 95.25 84 VAL A O 1
ATOM 657 N N . ASP A 1 85 ? -0.079 -2.876 -4.511 1.00 96.12 85 ASP A N 1
ATOM 658 C CA . ASP A 1 85 ? -0.777 -3.526 -5.616 1.00 96.12 85 ASP A CA 1
ATOM 659 C C . ASP A 1 85 ? -0.425 -5.008 -5.744 1.00 96.12 85 ASP A C 1
ATOM 661 O O . ASP A 1 85 ? -1.304 -5.871 -5.759 1.00 96.12 85 ASP A O 1
ATOM 665 N N . PHE A 1 86 ? 0.865 -5.321 -5.843 1.00 97.31 86 PHE A N 1
ATOM 666 C CA . PHE A 1 86 ? 1.343 -6.691 -5.977 1.00 97.31 86 PHE A CA 1
ATOM 667 C C . PHE A 1 86 ? 2.838 -6.806 -5.655 1.00 97.31 86 PHE A C 1
ATOM 669 O O . PHE A 1 86 ? 3.601 -5.850 -5.774 1.00 97.31 86 PHE A O 1
ATOM 676 N N . VAL A 1 87 ? 3.274 -8.022 -5.337 1.00 97.38 87 VAL A N 1
ATOM 677 C CA . VAL A 1 87 ? 4.675 -8.448 -5.406 1.00 97.38 87 VAL A CA 1
ATOM 678 C C . VAL A 1 87 ? 4.930 -9.077 -6.769 1.00 97.38 87 VAL A C 1
ATOM 680 O O . VAL A 1 87 ? 4.336 -10.101 -7.102 1.00 97.38 87 VAL A O 1
ATOM 683 N N . GLY A 1 88 ? 5.807 -8.463 -7.562 1.00 94.88 88 GLY A N 1
ATOM 684 C CA . GLY A 1 88 ? 6.214 -8.940 -8.888 1.00 94.88 88 GLY A CA 1
ATOM 685 C C . GLY A 1 88 ? 7.729 -9.077 -8.984 1.00 94.88 88 GLY A C 1
ATOM 686 O O . GLY A 1 88 ? 8.358 -9.642 -8.088 1.00 94.88 88 GLY A O 1
ATOM 687 N N . LEU A 1 89 ? 8.316 -8.530 -10.054 1.00 95.44 89 LEU A N 1
ATOM 688 C CA . LEU A 1 89 ? 9.769 -8.447 -10.217 1.00 95.44 89 LEU A CA 1
ATOM 689 C C . LEU A 1 89 ? 10.399 -7.724 -9.005 1.00 95.44 89 LEU A C 1
ATOM 691 O O . LEU A 1 89 ? 10.076 -6.552 -8.787 1.00 95.44 89 LEU A O 1
ATOM 695 N N . PRO A 1 90 ? 11.279 -8.371 -8.213 1.00 95.50 90 PRO A N 1
ATOM 696 C CA . PRO A 1 90 ? 11.823 -7.750 -7.010 1.00 95.50 90 PRO A CA 1
ATOM 697 C C . PRO A 1 90 ? 12.782 -6.601 -7.339 1.00 95.50 90 PRO A C 1
ATOM 699 O O . PRO A 1 90 ? 13.700 -6.744 -8.156 1.00 95.50 90 PRO A O 1
ATOM 702 N N . LEU A 1 91 ? 12.566 -5.460 -6.684 1.00 95.94 91 LEU A N 1
ATOM 703 C CA . LEU A 1 91 ? 13.342 -4.235 -6.860 1.00 95.94 91 LEU A CA 1
ATOM 704 C C . LEU A 1 91 ? 14.005 -3.827 -5.540 1.00 95.94 91 LEU A C 1
ATOM 706 O O . LEU A 1 91 ? 13.488 -4.120 -4.466 1.00 95.94 91 LEU A O 1
ATOM 710 N N . GLY A 1 92 ? 15.123 -3.114 -5.633 1.00 96.50 92 GLY A N 1
ATOM 711 C CA . GLY A 1 92 ? 15.696 -2.308 -4.554 1.00 96.50 92 GLY A CA 1
ATOM 712 C C . GLY A 1 92 ? 15.970 -0.887 -5.041 1.00 96.50 92 GLY A C 1
ATOM 713 O O . GLY A 1 92 ? 16.144 -0.677 -6.241 1.00 96.50 92 GLY A O 1
ATOM 714 N N . ILE A 1 93 ? 16.028 0.081 -4.130 1.00 97.06 93 ILE A N 1
ATOM 715 C CA . ILE A 1 93 ? 16.387 1.469 -4.448 1.00 97.06 93 ILE A CA 1
ATOM 716 C C . ILE A 1 93 ? 17.517 1.970 -3.554 1.00 97.06 93 ILE A C 1
ATOM 718 O O . ILE A 1 93 ? 17.620 1.597 -2.388 1.00 97.06 93 ILE A O 1
ATOM 722 N N . ALA A 1 94 ? 18.368 2.834 -4.095 1.00 97.62 94 ALA A N 1
ATOM 723 C CA . ALA A 1 94 ? 19.374 3.562 -3.335 1.00 97.62 94 ALA A CA 1
ATOM 724 C C . ALA A 1 94 ? 19.488 4.994 -3.849 1.00 97.62 94 ALA A C 1
ATOM 726 O O . ALA A 1 94 ? 19.468 5.221 -5.054 1.00 97.62 94 ALA A O 1
ATOM 727 N N . LEU A 1 95 ? 19.620 5.952 -2.941 1.00 98.25 95 LEU A N 1
ATOM 728 C CA . LEU A 1 95 ? 19.799 7.361 -3.256 1.00 98.25 95 LEU A CA 1
ATOM 729 C C . LEU A 1 95 ? 21.145 7.820 -2.712 1.00 98.25 95 LEU A C 1
ATOM 731 O O . LEU A 1 95 ? 21.345 7.831 -1.498 1.00 98.25 95 LEU A O 1
ATOM 735 N N . SER A 1 96 ? 22.051 8.207 -3.606 1.00 98.19 96 SER A N 1
ATOM 736 C CA . SER A 1 96 ? 23.237 8.976 -3.243 1.00 98.19 96 SER A CA 1
ATOM 737 C C . SER A 1 96 ? 22.951 10.465 -3.378 1.00 98.19 96 SER A C 1
ATOM 739 O O . SER A 1 96 ? 22.163 10.901 -4.223 1.00 98.19 96 SER A O 1
ATOM 741 N N . THR A 1 97 ? 23.594 11.252 -2.528 1.00 97.94 97 THR A N 1
ATOM 742 C CA . THR A 1 97 ? 23.412 12.703 -2.451 1.00 97.94 97 THR A CA 1
ATOM 743 C C . THR A 1 97 ? 24.750 13.406 -2.609 1.00 97.94 97 THR A C 1
ATOM 745 O O . THR A 1 97 ? 25.807 12.771 -2.556 1.00 97.94 97 THR A O 1
ATOM 748 N N . THR A 1 98 ? 24.716 14.716 -2.828 1.00 97.50 98 THR A N 1
ATOM 749 C CA . THR A 1 98 ? 25.950 15.499 -2.970 1.00 97.50 98 THR A CA 1
ATOM 750 C C . THR A 1 98 ? 26.675 15.710 -1.641 1.00 97.50 98 THR A C 1
ATOM 752 O O . THR A 1 98 ? 27.902 15.795 -1.628 1.00 97.50 98 THR A O 1
ATOM 755 N N . SER A 1 99 ? 25.939 15.768 -0.526 1.00 96.12 99 SER A N 1
ATOM 756 C CA . SER A 1 99 ? 26.489 16.038 0.808 1.00 96.12 99 SER A CA 1
ATOM 757 C C . SER A 1 99 ? 25.762 15.341 1.967 1.00 96.12 99 SER A C 1
ATOM 759 O O . SER A 1 99 ? 26.387 15.085 2.994 1.00 96.12 99 SER A O 1
ATOM 761 N N . SER A 1 100 ? 24.491 14.958 1.815 1.00 94.56 100 SER A N 1
ATOM 762 C CA . SER A 1 100 ? 23.682 14.322 2.874 1.00 94.56 100 SER A CA 1
ATOM 763 C C . SER A 1 100 ? 23.927 12.814 3.094 1.00 94.56 100 SER A C 1
ATOM 765 O O . SER A 1 100 ? 23.207 12.171 3.858 1.00 94.56 100 SER A O 1
ATOM 767 N N . GLY A 1 101 ? 24.923 12.210 2.436 1.00 96.06 101 GLY A N 1
ATOM 768 C CA . GLY A 1 101 ? 25.207 10.773 2.517 1.00 96.06 101 GLY A CA 1
ATOM 769 C C . GLY A 1 101 ? 24.405 9.918 1.528 1.00 96.06 101 GLY A C 1
ATOM 770 O O . GLY A 1 101 ? 24.177 10.306 0.379 1.00 96.06 101 GLY A O 1
ATOM 771 N N . SER A 1 102 ? 24.035 8.699 1.922 1.00 96.00 102 SER A N 1
ATOM 772 C CA . SER A 1 102 ? 23.266 7.780 1.073 1.00 96.00 102 SER A CA 1
ATOM 773 C C . SER A 1 102 ? 22.203 7.032 1.863 1.00 96.00 102 SER A C 1
ATOM 775 O O . SER A 1 102 ? 22.413 6.671 3.018 1.00 96.00 102 SER A O 1
ATOM 777 N N . GLN A 1 103 ? 21.077 6.769 1.209 1.00 96.19 103 GLN A N 1
ATOM 778 C CA . GLN A 1 103 ? 19.984 5.953 1.728 1.00 96.19 103 GLN A CA 1
ATOM 779 C C . GLN A 1 103 ? 19.770 4.760 0.804 1.00 96.19 103 GLN A C 1
ATOM 781 O O . GLN A 1 103 ? 20.035 4.832 -0.395 1.00 96.19 103 GLN A O 1
ATOM 786 N N . SER A 1 104 ? 19.277 3.652 1.342 1.00 95.69 104 SER A N 1
ATOM 787 C CA . SER A 1 104 ? 18.883 2.511 0.521 1.00 95.69 104 SER A CA 1
ATOM 788 C C . SER A 1 104 ? 17.695 1.800 1.126 1.00 95.69 104 SER A C 1
ATOM 790 O O . SER A 1 104 ? 17.512 1.830 2.340 1.00 95.69 104 SER A O 1
ATOM 792 N N . VAL A 1 105 ? 16.908 1.164 0.270 1.00 95.06 105 VAL A N 1
ATOM 793 C CA . VAL A 1 105 ? 15.850 0.221 0.606 1.00 95.06 105 VAL A CA 1
ATOM 794 C C . VAL A 1 105 ? 16.151 -1.032 -0.207 1.00 95.06 105 VAL A C 1
ATOM 796 O O . VAL A 1 105 ? 16.102 -0.994 -1.441 1.00 95.06 105 VAL A O 1
ATOM 799 N N . PRO A 1 106 ? 16.521 -2.144 0.447 1.00 95.12 106 PRO A N 1
ATOM 800 C CA . PRO A 1 106 ? 16.892 -3.350 -0.258 1.00 95.12 106 PRO A CA 1
ATOM 801 C C . PRO A 1 106 ? 15.710 -3.910 -1.050 1.00 95.12 106 PRO A C 1
ATOM 803 O O . PRO A 1 106 ? 15.939 -4.389 -2.157 1.00 95.12 106 PRO A O 1
ATOM 806 N N . GLY A 1 107 ? 14.490 -3.808 -0.516 1.00 94.94 107 GLY A N 1
ATOM 807 C CA . GLY A 1 107 ? 13.295 -4.430 -1.075 1.00 94.94 107 GLY A CA 1
ATOM 808 C C . GLY A 1 107 ? 13.330 -5.956 -0.979 1.00 94.94 107 GLY A C 1
ATOM 809 O O . GLY A 1 107 ? 14.187 -6.537 -0.303 1.00 94.94 107 GLY A O 1
ATOM 810 N N . LEU A 1 108 ? 12.369 -6.612 -1.628 1.00 95.94 108 LEU A N 1
ATOM 811 C CA . LEU A 1 108 ? 12.249 -8.067 -1.587 1.00 95.94 108 LEU A CA 1
ATOM 812 C C . LEU A 1 108 ? 13.443 -8.757 -2.286 1.00 95.94 108 LEU A C 1
ATOM 814 O O . LEU A 1 108 ? 13.890 -8.295 -3.339 1.00 95.94 108 LEU A O 1
ATOM 818 N N . PRO A 1 109 ? 13.976 -9.861 -1.732 1.00 95.50 109 PRO A N 1
ATOM 819 C CA . PRO A 1 109 ? 14.990 -10.682 -2.394 1.00 95.50 109 PRO A CA 1
ATOM 820 C C . PRO A 1 109 ? 14.504 -11.341 -3.696 1.00 95.50 109 PRO A C 1
ATOM 822 O O . PRO A 1 109 ? 13.309 -11.380 -3.999 1.00 95.50 109 PRO A O 1
ATOM 825 N N . SER A 1 110 ? 15.436 -11.930 -4.454 1.00 94.56 110 SER A N 1
ATOM 826 C CA . SER A 1 110 ? 15.043 -12.815 -5.557 1.00 94.56 110 SER A CA 1
ATOM 827 C C . SER A 1 110 ? 14.246 -14.019 -5.035 1.00 94.56 110 SER A C 1
ATOM 829 O O . SER A 1 110 ? 14.419 -14.466 -3.899 1.00 94.56 110 SER A O 1
ATOM 831 N N . GLY A 1 111 ? 13.337 -14.536 -5.862 1.00 93.38 111 GLY A N 1
ATOM 832 C CA . GLY A 1 111 ? 12.478 -15.670 -5.525 1.00 93.38 111 GLY A CA 1
ATOM 833 C C . GLY A 1 111 ? 11.316 -15.340 -4.581 1.00 93.38 111 GLY A C 1
ATOM 834 O O . GLY A 1 111 ? 10.498 -16.222 -4.308 1.00 93.38 111 GLY A O 1
ATOM 835 N N . SER A 1 112 ? 11.180 -14.088 -4.121 1.00 94.56 112 SER A N 1
ATOM 836 C CA . SER A 1 112 ? 10.120 -13.700 -3.184 1.00 94.56 112 SER A CA 1
ATOM 837 C C . SER A 1 112 ? 8.713 -13.969 -3.711 1.00 94.56 112 SER A C 1
ATOM 839 O O . SER A 1 112 ? 7.904 -14.485 -2.952 1.00 94.56 112 SER A O 1
ATOM 841 N N . ALA A 1 113 ? 8.412 -13.726 -4.993 1.00 94.94 113 ALA A N 1
ATOM 842 C CA . ALA A 1 113 ? 7.084 -14.029 -5.545 1.00 94.94 113 ALA A CA 1
ATOM 843 C C . ALA A 1 113 ? 6.701 -15.513 -5.365 1.00 94.94 113 ALA A C 1
ATOM 845 O O . ALA A 1 113 ? 5.592 -15.822 -4.931 1.00 94.94 113 ALA A O 1
ATOM 846 N N . SER A 1 114 ? 7.638 -16.434 -5.612 1.00 95.62 114 SER A N 1
ATOM 847 C CA . SER A 1 114 ? 7.429 -17.872 -5.402 1.00 95.62 114 SER A CA 1
ATOM 848 C C . SER A 1 114 ? 7.298 -18.235 -3.923 1.00 95.62 114 SER A C 1
ATOM 850 O O . SER A 1 114 ? 6.429 -19.028 -3.564 1.00 95.62 114 SER A O 1
ATOM 852 N N . ALA A 1 115 ? 8.128 -17.647 -3.056 1.00 96.62 115 ALA A N 1
ATOM 853 C CA . ALA A 1 115 ? 8.057 -17.880 -1.614 1.00 96.62 115 ALA A CA 1
ATOM 854 C C . ALA A 1 115 ? 6.719 -17.397 -1.024 1.00 96.62 115 ALA A C 1
ATOM 856 O O . ALA A 1 115 ? 6.069 -18.135 -0.284 1.00 96.62 115 ALA A O 1
ATOM 857 N N . LEU A 1 116 ? 6.277 -16.193 -1.403 1.00 97.50 116 LEU A N 1
ATOM 858 C CA . LEU A 1 116 ? 4.985 -15.634 -1.003 1.00 97.50 116 LEU A CA 1
ATOM 859 C C . LEU A 1 116 ? 3.829 -16.494 -1.511 1.00 97.50 116 LEU A C 1
ATOM 861 O O . LEU A 1 116 ? 2.913 -16.791 -0.749 1.00 97.50 116 LEU A O 1
ATOM 865 N N . ALA A 1 117 ? 3.879 -16.923 -2.774 1.00 97.12 117 ALA A N 1
ATOM 866 C CA . ALA A 1 117 ? 2.863 -17.801 -3.342 1.00 97.12 117 ALA A CA 1
ATOM 867 C C . ALA A 1 117 ? 2.740 -19.121 -2.563 1.00 97.12 117 ALA A C 1
ATOM 869 O O . ALA A 1 117 ? 1.625 -19.577 -2.305 1.00 97.12 117 ALA A O 1
ATOM 870 N N . GLY A 1 118 ? 3.868 -19.708 -2.148 1.00 97.25 118 GLY A N 1
ATOM 871 C CA . GLY A 1 118 ? 3.893 -20.905 -1.307 1.00 97.25 118 GLY A CA 1
ATOM 872 C C . GLY A 1 118 ? 3.243 -20.682 0.060 1.00 97.25 118 GLY A C 1
ATOM 873 O O . GLY A 1 118 ? 2.372 -21.455 0.455 1.00 97.25 118 GLY A O 1
ATOM 874 N N . GLU A 1 119 ? 3.604 -19.605 0.761 1.00 97.75 119 GLU A N 1
ATOM 875 C CA . GLU A 1 119 ? 3.038 -19.305 2.084 1.00 97.75 119 GLU A CA 1
ATOM 876 C C . GLU A 1 119 ? 1.556 -18.927 2.041 1.00 97.75 119 GLU A C 1
ATOM 878 O O . GLU A 1 119 ? 0.789 -19.373 2.891 1.00 97.75 119 GLU A O 1
ATOM 883 N N . LEU A 1 120 ? 1.122 -18.163 1.037 1.00 96.81 120 LEU A N 1
ATOM 884 C CA . LEU A 1 120 ? -0.295 -17.842 0.850 1.00 96.81 120 LEU A CA 1
ATOM 885 C C . LEU A 1 120 ? -1.116 -19.075 0.476 1.00 96.81 120 LEU A C 1
ATOM 887 O O . LEU A 1 120 ? -2.247 -19.220 0.930 1.00 96.81 120 LEU A O 1
ATOM 891 N N . SER A 1 121 ? -0.544 -19.993 -0.304 1.00 94.50 121 SER A N 1
ATOM 892 C CA . SER A 1 121 ? -1.196 -21.273 -0.584 1.00 94.50 121 SER A CA 1
ATOM 893 C C . SER A 1 121 ? -1.336 -22.115 0.687 1.00 94.50 121 SER A C 1
ATOM 895 O O . SER A 1 121 ? -2.393 -22.697 0.921 1.00 94.50 121 SER A O 1
ATOM 897 N N . ALA A 1 122 ? -0.310 -22.129 1.544 1.00 96.12 122 ALA A N 1
ATOM 898 C CA . ALA A 1 122 ? -0.337 -22.826 2.831 1.00 96.12 122 ALA A CA 1
ATOM 899 C C . ALA A 1 122 ? -1.277 -22.175 3.862 1.00 96.12 122 ALA A C 1
ATOM 901 O O . ALA A 1 122 ? -1.812 -22.873 4.720 1.00 96.12 122 ALA A O 1
ATOM 902 N N . GLN A 1 123 ? -1.518 -20.862 3.766 1.00 95.38 123 GLN A N 1
ATOM 903 C CA . GLN A 1 123 ? -2.498 -20.151 4.594 1.00 95.38 123 GLN A CA 1
ATOM 904 C C . GLN A 1 123 ? -3.936 -20.663 4.369 1.00 95.38 123 GLN A C 1
ATOM 906 O O . GLN A 1 123 ? -4.777 -20.531 5.259 1.00 95.38 123 GLN A O 1
ATOM 911 N N . GLY A 1 124 ? -4.214 -21.267 3.207 1.00 89.56 124 GLY A N 1
ATOM 912 C CA . GLY A 1 124 ? -5.517 -21.831 2.859 1.00 89.56 124 GLY A CA 1
ATOM 913 C C . GLY A 1 124 ? -6.557 -20.779 2.460 1.00 89.56 124 GLY A C 1
ATOM 914 O O . GLY A 1 124 ? -6.232 -19.626 2.169 1.00 89.56 124 GLY A O 1
ATOM 915 N N . SER A 1 125 ? -7.830 -21.179 2.429 1.00 85.69 125 SER A N 1
ATOM 916 C CA . SER A 1 125 ? -8.954 -20.309 2.044 1.00 85.69 125 SER A CA 1
ATOM 917 C C . SER A 1 125 ? -8.714 -19.623 0.683 1.00 85.69 125 SER A C 1
ATOM 919 O O . SER A 1 125 ? -8.203 -20.243 -0.251 1.00 85.69 125 SER A O 1
ATOM 921 N N . ASN A 1 126 ? -9.059 -18.338 0.561 1.00 94.94 126 ASN A N 1
ATOM 922 C CA . ASN A 1 126 ? -8.940 -17.580 -0.685 1.00 94.94 126 ASN A CA 1
ATOM 923 C C . ASN A 1 126 ? -7.560 -16.926 -0.883 1.00 94.94 126 ASN A C 1
ATOM 925 O O . ASN A 1 126 ? -7.325 -16.291 -1.907 1.00 94.94 126 ASN A O 1
ATOM 929 N N . TRP A 1 127 ? -6.606 -17.134 0.034 1.00 97.31 127 TRP A N 1
ATOM 930 C CA . TRP A 1 127 ? -5.255 -16.561 -0.056 1.00 97.31 127 TRP A CA 1
ATOM 931 C C . TRP A 1 127 ? -4.466 -17.067 -1.270 1.00 97.31 127 TRP A C 1
ATOM 933 O O . TRP A 1 127 ? -3.734 -16.297 -1.891 1.00 97.31 127 TRP A O 1
ATOM 943 N N . SER A 1 128 ? -4.672 -18.324 -1.674 1.00 95.19 128 SER A N 1
ATOM 944 C CA . SER A 1 128 ? -4.068 -18.889 -2.892 1.00 95.19 128 SER A CA 1
ATOM 945 C C . SER A 1 128 ? -4.525 -18.186 -4.179 1.00 95.19 128 SER A C 1
ATOM 947 O O . SER A 1 128 ? -3.776 -18.149 -5.155 1.00 95.19 128 SER A O 1
ATOM 949 N N . GLN A 1 129 ? -5.710 -17.564 -4.181 1.00 94.81 129 GLN A N 1
ATOM 950 C CA . GLN A 1 129 ? -6.254 -16.861 -5.349 1.00 94.81 129 GLN A CA 1
ATOM 951 C C . GLN A 1 129 ? -5.536 -15.537 -5.650 1.00 94.81 129 GLN A C 1
ATOM 953 O O . GLN A 1 129 ? -5.715 -14.964 -6.726 1.00 94.81 129 GLN A O 1
ATOM 958 N N . LEU A 1 130 ? -4.715 -15.047 -4.716 1.00 97.25 130 LEU A N 1
ATOM 959 C CA . LEU A 1 130 ? -3.879 -13.866 -4.921 1.00 97.25 130 LEU A CA 1
ATOM 960 C C . LEU A 1 130 ? -2.692 -14.149 -5.854 1.00 97.25 130 LEU A C 1
ATOM 962 O O . LEU A 1 130 ? -2.073 -13.218 -6.366 1.00 97.25 130 LEU A O 1
ATOM 966 N N . VAL A 1 131 ? -2.360 -15.420 -6.092 1.00 96.88 131 VAL A N 1
ATOM 967 C CA . VAL A 1 131 ? -1.224 -15.811 -6.928 1.00 96.88 131 VAL A CA 1
ATOM 968 C C . VAL A 1 131 ? -1.626 -15.800 -8.399 1.00 96.88 131 VAL A C 1
ATOM 970 O O . VAL A 1 131 ? -2.424 -16.617 -8.854 1.00 96.88 131 VAL A O 1
ATOM 973 N N . GLN A 1 132 ? -1.009 -14.917 -9.179 1.00 96.12 132 GLN A N 1
ATOM 974 C CA . GLN A 1 132 ? -1.063 -14.980 -10.634 1.00 96.12 132 GLN A CA 1
ATOM 975 C C . GLN A 1 132 ? 0.112 -15.793 -11.162 1.00 96.12 132 GLN A C 1
ATOM 977 O O . GLN A 1 132 ? 1.266 -15.555 -10.801 1.00 96.12 132 GLN A O 1
ATOM 982 N N . THR A 1 133 ? -0.177 -16.736 -12.055 1.00 94.56 133 THR A N 1
ATOM 983 C CA . THR A 1 133 ? 0.825 -17.626 -12.642 1.00 94.56 133 THR A CA 1
ATOM 984 C C . THR A 1 133 ? 0.995 -17.376 -14.137 1.00 94.56 133 THR A C 1
ATOM 986 O O . THR A 1 133 ? 0.077 -16.939 -14.828 1.00 94.56 133 THR A O 1
ATOM 989 N N . SER A 1 134 ? 2.192 -17.659 -14.644 1.00 90.62 134 SER A N 1
ATOM 990 C CA . SER A 1 134 ? 2.509 -17.682 -16.072 1.00 90.62 134 SER A CA 1
ATOM 991 C C . SER A 1 134 ? 3.469 -18.838 -16.335 1.00 90.62 134 SER A C 1
ATOM 993 O O . SER A 1 134 ? 4.404 -19.059 -15.564 1.00 90.62 134 SER A O 1
ATOM 995 N N . GLY A 1 135 ? 3.196 -19.649 -17.361 1.00 86.25 135 GLY A N 1
ATOM 996 C CA . GLY A 1 135 ? 4.000 -20.843 -17.660 1.00 86.25 135 GLY A CA 1
ATOM 997 C C . GLY A 1 135 ? 4.108 -21.841 -16.494 1.00 86.25 135 GLY A C 1
ATOM 998 O O . GLY A 1 135 ? 5.137 -22.492 -16.339 1.00 86.25 135 GLY A O 1
ATOM 999 N N . GLY A 1 136 ? 3.083 -21.921 -15.634 1.00 87.88 136 GLY A N 1
ATOM 1000 C CA . GLY A 1 136 ? 3.062 -22.809 -14.464 1.00 87.88 136 GLY A CA 1
ATOM 1001 C C . GLY A 1 136 ? 3.897 -22.338 -13.266 1.00 87.88 136 GLY A C 1
ATOM 1002 O O . GLY A 1 136 ? 4.064 -23.097 -12.315 1.00 87.88 136 GLY A O 1
ATOM 1003 N N . ARG A 1 137 ? 4.420 -21.105 -13.282 1.00 91.12 137 ARG A N 1
ATOM 1004 C CA . ARG A 1 137 ? 5.178 -20.508 -12.169 1.00 91.12 137 ARG A CA 1
ATOM 1005 C C . ARG A 1 137 ? 4.483 -19.249 -11.647 1.00 91.12 137 ARG A C 1
ATOM 1007 O O . ARG A 1 137 ? 3.843 -18.560 -12.444 1.00 91.12 137 ARG A O 1
ATOM 1014 N N . PRO A 1 138 ? 4.602 -18.917 -10.348 1.00 95.25 138 PRO A N 1
ATOM 1015 C CA . PRO A 1 138 ? 4.171 -17.622 -9.831 1.00 95.25 138 PRO A CA 1
ATOM 1016 C C . PRO A 1 138 ? 4.852 -16.479 -10.593 1.00 95.25 138 PRO A C 1
ATOM 1018 O O . PRO A 1 138 ? 6.077 -16.404 -10.639 1.00 95.25 138 PRO A O 1
ATOM 1021 N N . LEU A 1 139 ? 4.045 -15.618 -11.210 1.00 95.69 139 LEU A N 1
ATOM 1022 C CA . LEU A 1 139 ? 4.489 -14.408 -11.903 1.00 95.69 139 LEU A CA 1
ATOM 1023 C C . LEU A 1 139 ? 4.402 -13.199 -10.972 1.00 95.69 139 LEU A C 1
ATOM 1025 O O . LEU A 1 139 ? 5.311 -12.375 -10.927 1.00 95.69 139 LEU A O 1
ATOM 1029 N N . ARG A 1 140 ? 3.294 -13.100 -10.234 1.00 96.69 140 ARG A N 1
ATOM 1030 C CA . ARG A 1 140 ? 3.068 -12.063 -9.231 1.00 96.69 140 ARG A CA 1
ATOM 1031 C C . ARG A 1 140 ? 2.082 -12.526 -8.169 1.00 96.69 140 ARG A C 1
ATOM 1033 O O . ARG A 1 140 ? 1.290 -13.438 -8.399 1.00 96.69 140 ARG A O 1
ATOM 1040 N N . VAL A 1 141 ? 2.129 -11.880 -7.016 1.00 98.06 141 VAL A N 1
ATOM 1041 C CA . VAL A 1 141 ? 1.207 -12.085 -5.901 1.00 98.06 141 VAL A CA 1
ATOM 1042 C C . VAL A 1 141 ? 0.482 -10.771 -5.662 1.00 98.06 141 VAL A C 1
ATOM 1044 O O . VAL A 1 141 ? 1.115 -9.790 -5.292 1.00 98.06 141 VAL A O 1
ATOM 1047 N N . LEU A 1 142 ? -0.821 -10.736 -5.913 1.00 98.06 142 LEU A N 1
ATOM 1048 C CA . LEU A 1 142 ? -1.637 -9.539 -5.734 1.00 98.06 142 LEU A CA 1
ATOM 1049 C C . LEU A 1 142 ? -1.861 -9.254 -4.251 1.00 98.06 142 LEU A C 1
ATOM 1051 O O . LEU A 1 142 ? -2.010 -10.180 -3.453 1.00 98.06 142 LEU A O 1
ATOM 1055 N N . SER A 1 143 ? -1.949 -7.979 -3.891 1.00 97.44 143 SER A N 1
ATOM 1056 C CA . SER A 1 143 ? -2.477 -7.615 -2.585 1.00 97.44 143 SER A CA 1
ATOM 1057 C C . SER A 1 143 ? -3.960 -7.972 -2.485 1.00 97.44 143 SER A C 1
ATOM 1059 O O . SER A 1 143 ? -4.688 -8.067 -3.480 1.00 97.44 143 SER A O 1
ATOM 1061 N N . ALA A 1 144 ? -4.420 -8.179 -1.255 1.00 95.38 144 ALA A N 1
ATOM 1062 C CA . ALA A 1 144 ? -5.765 -8.678 -1.005 1.00 95.38 144 ALA A CA 1
ATOM 1063 C C . ALA A 1 144 ? -6.872 -7.697 -1.445 1.00 95.38 144 ALA A C 1
ATOM 1065 O O . ALA A 1 144 ? -7.951 -8.140 -1.833 1.00 95.38 144 ALA A O 1
ATOM 1066 N N . GLN A 1 145 ? -6.597 -6.384 -1.482 1.00 95.88 145 GLN A N 1
ATOM 1067 C CA . GLN A 1 145 ? -7.568 -5.381 -1.948 1.00 95.88 145 GLN A CA 1
ATOM 1068 C C . GLN A 1 145 ? -8.034 -5.618 -3.392 1.00 95.88 145 GLN A C 1
ATOM 1070 O O . GLN A 1 145 ? -9.203 -5.410 -3.705 1.00 95.88 145 GLN A O 1
ATOM 1075 N N . HIS A 1 146 ? -7.165 -6.153 -4.254 1.00 96.50 146 HIS A N 1
ATOM 1076 C CA . HIS A 1 146 ? -7.486 -6.443 -5.657 1.00 96.50 146 HIS A CA 1
ATOM 1077 C C . HIS A 1 146 ? -8.358 -7.691 -5.851 1.00 96.50 146 HIS A C 1
ATOM 1079 O O . HIS A 1 146 ? -8.739 -8.019 -6.977 1.00 96.50 146 HIS A O 1
ATOM 1085 N N . LYS A 1 147 ? -8.653 -8.402 -4.760 1.00 95.44 147 LYS A N 1
ATOM 1086 C CA . LYS A 1 147 ? -9.537 -9.570 -4.691 1.00 95.44 147 LYS A CA 1
ATOM 1087 C C . LYS A 1 147 ? -10.473 -9.486 -3.485 1.00 95.44 147 LYS A C 1
ATOM 1089 O O . LYS A 1 147 ? -10.867 -10.517 -2.952 1.00 95.44 147 LYS A O 1
ATOM 1094 N N . ALA A 1 148 ? -10.813 -8.278 -3.026 1.00 94.44 148 ALA A N 1
ATOM 1095 C CA . ALA A 1 148 ? -11.616 -8.079 -1.818 1.00 94.44 148 ALA A CA 1
ATOM 1096 C C . ALA A 1 148 ? -12.980 -8.793 -1.862 1.00 94.44 148 ALA A C 1
ATOM 1098 O O . ALA A 1 148 ? -13.469 -9.260 -0.834 1.00 94.44 148 ALA A O 1
ATOM 1099 N N . ASP A 1 149 ? -13.556 -8.948 -3.056 1.00 93.50 149 ASP A N 1
ATOM 1100 C CA . ASP A 1 149 ? -14.774 -9.719 -3.319 1.00 93.50 149 ASP A CA 1
ATOM 1101 C C . ASP A 1 149 ? -14.659 -11.186 -2.875 1.00 93.50 149 ASP A C 1
ATOM 1103 O O . ASP A 1 149 ? -15.617 -11.762 -2.364 1.00 93.50 149 ASP A O 1
ATOM 1107 N N . GLN A 1 150 ? -13.466 -11.771 -2.990 1.00 95.12 150 GLN A N 1
ATOM 1108 C CA . GLN A 1 150 ? -13.183 -13.144 -2.573 1.00 95.12 150 GLN A CA 1
ATOM 1109 C C . GLN A 1 150 ? -13.036 -13.281 -1.056 1.00 95.12 150 GLN A C 1
ATOM 1111 O O . GLN A 1 150 ? -12.878 -14.385 -0.553 1.00 95.12 150 GLN A O 1
ATOM 1116 N N . PHE A 1 151 ? -13.079 -12.195 -0.291 1.00 96.69 151 PHE A N 1
ATOM 1117 C CA . PHE A 1 151 ? -12.906 -12.230 1.162 1.00 96.69 151 PHE A CA 1
ATOM 1118 C C . PHE A 1 151 ? -14.020 -11.490 1.894 1.00 96.69 151 PHE A C 1
ATOM 1120 O O . PHE A 1 151 ? -13.829 -11.004 3.010 1.00 96.69 151 PHE A O 1
ATOM 1127 N N . ALA A 1 152 ? -15.206 -11.423 1.288 1.00 96.12 152 ALA A N 1
ATOM 1128 C CA . ALA A 1 152 ? -16.393 -10.908 1.950 1.00 96.12 152 ALA A CA 1
ATOM 1129 C C . ALA A 1 152 ? -16.578 -11.575 3.329 1.00 96.12 152 ALA A C 1
ATOM 1131 O O . ALA A 1 152 ? -16.622 -12.798 3.449 1.00 96.12 152 ALA A O 1
ATOM 1132 N N . GLY A 1 153 ? -16.629 -10.744 4.370 1.00 97.19 153 GLY A N 1
ATOM 1133 C CA . GLY A 1 153 ? -16.791 -11.153 5.766 1.00 97.19 153 GLY A CA 1
ATOM 1134 C C . GLY A 1 153 ? -15.578 -11.804 6.439 1.00 97.19 153 GLY A C 1
ATOM 1135 O O . GLY A 1 153 ? -15.671 -12.214 7.593 1.00 97.19 153 GLY A O 1
ATOM 1136 N N . TYR A 1 154 ? -14.418 -11.870 5.781 1.00 98.12 154 TYR A N 1
ATOM 1137 C CA . TYR A 1 154 ? -13.219 -12.499 6.345 1.00 98.12 154 TYR A CA 1
ATOM 1138 C C . TYR A 1 154 ? -12.747 -11.849 7.662 1.00 98.12 154 TYR A C 1
ATOM 1140 O O . TYR A 1 154 ? -12.343 -12.555 8.585 1.00 98.12 154 TYR A O 1
ATOM 1148 N N . LEU A 1 155 ? -12.829 -10.518 7.777 1.00 98.44 155 LEU A N 1
ATOM 1149 C CA . LEU A 1 155 ? -12.477 -9.775 8.996 1.00 98.44 155 LEU A CA 1
ATOM 1150 C C . LEU A 1 155 ? -13.667 -9.507 9.932 1.00 98.44 155 LEU A C 1
ATOM 1152 O O . LEU A 1 155 ? -13.463 -8.886 10.975 1.00 98.44 155 LEU A O 1
ATOM 1156 N N . ASP A 1 156 ? -14.886 -9.959 9.611 1.00 98.50 156 ASP A N 1
ATOM 1157 C CA . ASP A 1 156 ? -16.087 -9.565 10.365 1.00 98.50 156 ASP A CA 1
ATOM 1158 C C . ASP A 1 156 ? -15.992 -9.933 11.846 1.00 98.50 156 ASP A C 1
ATOM 1160 O O . ASP A 1 156 ? -16.236 -9.088 12.702 1.00 98.50 156 ASP A O 1
ATOM 1164 N N . GLY A 1 157 ? -15.530 -11.147 12.161 1.00 98.56 157 GLY A N 1
ATOM 1165 C CA . GLY A 1 157 ? -15.379 -11.577 13.553 1.00 98.56 157 GLY A CA 1
ATOM 1166 C C . GLY A 1 157 ? -14.373 -10.737 14.349 1.00 98.56 157 GLY A C 1
ATOM 1167 O O . GLY A 1 157 ? -14.583 -10.491 15.535 1.00 98.56 157 GLY A O 1
ATOM 1168 N N . TYR A 1 158 ? -13.295 -10.262 13.715 1.00 98.75 158 TYR A N 1
ATOM 1169 C CA . TYR A 1 158 ? -12.335 -9.362 14.362 1.00 98.75 158 TYR A CA 1
ATOM 1170 C C . TYR A 1 158 ? -12.935 -7.964 14.567 1.00 98.75 158 TYR A C 1
ATOM 1172 O O . TYR A 1 158 ? -12.838 -7.399 15.656 1.00 98.75 158 TYR A O 1
ATOM 1180 N N . ILE A 1 159 ? -13.587 -7.425 13.534 1.00 98.81 159 ILE A N 1
ATOM 1181 C CA . ILE A 1 159 ? -14.220 -6.101 13.562 1.00 98.81 159 ILE A CA 1
ATOM 1182 C C . ILE A 1 159 ? -15.337 -6.065 14.614 1.00 98.81 159 ILE A C 1
ATOM 1184 O O . ILE A 1 159 ? -15.405 -5.116 15.390 1.00 98.81 159 ILE A O 1
ATOM 1188 N N . ASP A 1 160 ? -16.142 -7.122 14.734 1.00 98.62 160 ASP A N 1
ATOM 1189 C CA . ASP A 1 160 ? -17.188 -7.227 15.759 1.00 98.62 160 ASP A CA 1
ATOM 1190 C C . ASP A 1 160 ? -16.617 -7.137 17.173 1.00 98.62 160 ASP A C 1
ATOM 1192 O O . ASP A 1 160 ? -17.130 -6.393 18.009 1.00 98.62 160 ASP A O 1
ATOM 1196 N N . GLN A 1 161 ? -15.521 -7.849 17.444 1.00 98.75 161 GLN A N 1
ATOM 1197 C CA . GLN A 1 161 ? -14.857 -7.798 18.748 1.00 98.75 161 GLN A CA 1
ATOM 1198 C C . GLN A 1 161 ? -14.318 -6.394 19.050 1.00 98.75 161 GLN A C 1
ATOM 1200 O O . GLN A 1 161 ? -14.419 -5.920 20.183 1.00 98.75 161 GLN A O 1
ATOM 1205 N N . VAL A 1 162 ? -13.762 -5.715 18.042 1.00 98.75 162 VAL A N 1
ATOM 1206 C CA . VAL A 1 162 ? -13.273 -4.336 18.165 1.00 98.75 162 VAL A CA 1
ATOM 1207 C C . VAL A 1 162 ? -14.426 -3.387 18.497 1.00 98.75 162 VAL A C 1
ATOM 1209 O O . VAL A 1 162 ? -14.326 -2.617 19.455 1.00 98.75 162 VAL A O 1
ATOM 1212 N N . TRP A 1 163 ? -15.540 -3.475 17.765 1.00 98.56 163 TRP A N 1
ATOM 1213 C CA . TRP A 1 163 ? -16.713 -2.627 17.987 1.00 98.56 163 TRP A CA 1
ATOM 1214 C C . TRP A 1 163 ? -17.331 -2.865 19.370 1.00 98.56 163 TRP A C 1
ATOM 1216 O O . TRP A 1 163 ? -17.633 -1.911 20.089 1.00 98.56 163 TRP A O 1
ATOM 1226 N N . GLN A 1 164 ? -17.434 -4.126 19.798 1.00 98.56 164 GLN A N 1
ATOM 1227 C CA . GLN A 1 164 ? -17.922 -4.491 21.132 1.00 98.56 164 GLN A CA 1
ATOM 1228 C C . GLN A 1 164 ? -17.019 -3.961 22.253 1.00 98.56 164 GLN A C 1
ATOM 1230 O O . GLN A 1 164 ? -17.516 -3.396 23.232 1.00 98.56 164 GLN A O 1
ATOM 1235 N N . LYS A 1 165 ? -15.692 -4.096 22.117 1.00 98.69 165 LYS A N 1
ATOM 1236 C CA . LYS A 1 165 ? -14.725 -3.571 23.094 1.00 98.69 165 LYS A CA 1
ATOM 1237 C C . LYS A 1 165 ? -14.918 -2.068 23.286 1.00 98.69 165 LYS A C 1
ATOM 1239 O O . LYS A 1 165 ? -15.061 -1.600 24.419 1.00 98.69 165 LYS A O 1
ATOM 1244 N N . TYR A 1 166 ? -14.978 -1.318 22.188 1.00 98.81 166 TYR A N 1
ATOM 1245 C CA . TYR A 1 166 ? -15.041 0.141 22.245 1.00 98.81 166 TYR A CA 1
ATOM 1246 C C . TYR A 1 166 ? -16.436 0.722 22.498 1.00 98.81 166 TYR A C 1
ATOM 1248 O O . TYR A 1 166 ? -16.583 1.934 22.657 1.00 98.81 166 TYR A O 1
ATOM 1256 N N . ALA A 1 167 ? -17.464 -0.118 22.642 1.00 98.56 167 ALA A N 1
ATOM 1257 C CA . ALA A 1 167 ? -18.736 0.313 23.220 1.00 98.56 167 ALA A CA 1
ATOM 1258 C C . ALA A 1 167 ? -18.581 0.652 24.717 1.00 98.56 167 ALA A C 1
ATOM 1260 O O . ALA A 1 167 ? -19.142 1.622 25.238 1.00 98.56 167 ALA A O 1
ATOM 1261 N N . THR A 1 168 ? -17.753 -0.116 25.430 1.00 97.75 168 THR A N 1
ATOM 1262 C CA . THR A 1 168 ? -17.555 0.042 26.882 1.00 97.75 168 THR A CA 1
ATOM 1263 C C . THR A 1 168 ? -16.227 0.698 27.258 1.00 97.75 168 THR A C 1
ATOM 1265 O O . THR A 1 168 ? -16.123 1.242 28.359 1.00 97.75 168 THR A O 1
ATOM 1268 N N . GLN A 1 169 ? -15.256 0.736 26.343 1.00 98.31 169 GLN A N 1
ATOM 1269 C CA . GLN A 1 169 ? -13.927 1.316 26.552 1.00 98.31 169 GLN A CA 1
ATOM 1270 C C . GLN A 1 169 ? -13.632 2.426 25.532 1.00 98.31 169 GLN A C 1
ATOM 1272 O O . GLN A 1 169 ? -14.104 2.345 24.402 1.00 98.31 169 GLN A O 1
ATOM 1277 N N . PRO A 1 170 ? -12.854 3.459 25.889 1.00 98.50 170 PRO A N 1
ATOM 1278 C CA . PRO A 1 170 ? -12.396 4.442 24.915 1.00 98.50 170 PRO A CA 1
ATOM 1279 C C . PRO A 1 170 ? -11.341 3.854 23.962 1.00 98.50 170 PRO A C 1
ATOM 1281 O O . PRO A 1 170 ? -10.500 3.052 24.373 1.00 98.50 170 PRO A O 1
ATOM 1284 N N . LEU A 1 171 ? -11.374 4.294 22.704 1.00 98.88 171 LEU A N 1
ATOM 1285 C CA . LEU A 1 171 ? -10.278 4.190 21.738 1.00 98.88 171 LEU A CA 1
ATOM 1286 C C . LEU A 1 171 ? -9.683 5.582 21.543 1.00 98.88 171 LEU A C 1
ATOM 1288 O O . LEU A 1 171 ? -10.396 6.489 21.123 1.00 98.88 171 LEU A O 1
ATOM 1292 N N . THR A 1 172 ? -8.389 5.748 21.781 1.00 98.75 172 THR A N 1
ATOM 1293 C CA . THR A 1 172 ? -7.682 6.997 21.486 1.00 98.75 172 THR A CA 1
ATOM 1294 C C . THR A 1 172 ? -6.907 6.847 20.187 1.00 98.75 172 THR A C 1
ATOM 1296 O O . THR A 1 172 ? -6.125 5.910 20.045 1.00 98.75 172 THR A O 1
ATOM 1299 N N . VAL A 1 173 ? -7.092 7.772 19.247 1.00 98.56 173 VAL A N 1
ATOM 1300 C CA . VAL A 1 173 ? -6.287 7.879 18.027 1.00 98.56 173 VAL A CA 1
ATOM 1301 C C . VAL A 1 173 ? -5.443 9.143 18.106 1.00 98.56 173 VAL A C 1
ATOM 1303 O O . VAL A 1 173 ? -5.960 10.246 17.946 1.00 98.56 173 VAL A O 1
ATOM 1306 N N . ASP A 1 174 ? -4.145 8.977 18.340 1.00 97.38 174 ASP A N 1
ATOM 1307 C CA . ASP A 1 174 ? -3.142 10.019 18.156 1.00 97.38 174 ASP A CA 1
ATOM 1308 C C . ASP A 1 174 ? -2.796 10.125 16.669 1.00 97.38 174 ASP A C 1
ATOM 1310 O O . ASP A 1 174 ? -2.191 9.237 16.064 1.00 97.38 174 ASP A O 1
ATOM 1314 N N . THR A 1 175 ? -3.206 11.229 16.054 1.00 95.88 175 THR A N 1
ATOM 1315 C CA . THR A 1 175 ? -2.957 11.455 14.629 1.00 95.88 175 THR A CA 1
ATOM 1316 C C . THR A 1 175 ? -1.519 11.856 14.323 1.00 95.88 175 THR A C 1
ATOM 1318 O O . THR A 1 175 ? -1.170 11.948 13.148 1.00 95.88 175 THR A O 1
ATOM 1321 N N . GLN A 1 176 ? -0.694 12.130 15.344 1.00 92.75 176 GLN A N 1
ATOM 1322 C CA . GLN A 1 176 ? 0.692 12.600 15.218 1.00 92.75 176 GLN A CA 1
ATOM 1323 C C . GLN A 1 176 ? 0.831 13.874 14.357 1.00 92.75 176 GLN A C 1
ATOM 1325 O O . GLN A 1 176 ? 1.912 14.180 13.857 1.00 92.75 176 GLN A O 1
ATOM 1330 N N . ALA A 1 177 ? -0.269 14.608 14.162 1.00 91.00 177 ALA A N 1
ATOM 1331 C CA . ALA A 1 177 ? -0.333 15.809 13.335 1.00 91.00 177 ALA A CA 1
ATOM 1332 C C . ALA A 1 177 ? -1.329 16.830 13.902 1.00 91.00 177 ALA A C 1
ATOM 1334 O O . ALA A 1 177 ? -0.930 17.892 14.367 1.00 91.00 177 ALA A O 1
ATOM 1335 N N . VAL A 1 178 ? -2.625 16.505 13.886 1.00 94.25 178 VAL A N 1
ATOM 1336 C CA . VAL A 1 178 ? -3.709 17.433 14.269 1.00 94.25 178 VAL A CA 1
ATOM 1337 C C . VAL A 1 178 ? -4.053 17.327 15.761 1.00 94.25 178 VAL A C 1
ATOM 1339 O O . VAL A 1 178 ? -4.616 18.250 16.340 1.00 94.25 178 VAL A O 1
ATOM 1342 N N . GLY A 1 179 ? -3.692 16.213 16.397 1.00 94.38 179 GLY A N 1
ATOM 1343 C CA . GLY A 1 179 ? -3.947 15.934 17.809 1.00 94.38 179 GLY A CA 1
ATOM 1344 C C . GLY A 1 179 ? -4.448 14.512 18.047 1.00 94.38 179 GLY A C 1
ATOM 1345 O O . GLY A 1 179 ? -4.595 13.727 17.105 1.00 94.38 179 GLY A O 1
ATOM 1346 N N . ALA A 1 180 ? -4.700 14.190 19.313 1.00 97.81 180 ALA A N 1
ATOM 1347 C CA . ALA A 1 180 ? -5.312 12.931 19.713 1.00 97.81 180 ALA A CA 1
ATOM 1348 C C . ALA A 1 180 ? -6.821 13.100 19.911 1.00 97.81 180 ALA A C 1
ATOM 1350 O O . ALA A 1 180 ? -7.260 14.090 20.494 1.00 97.81 180 ALA A O 1
ATOM 1351 N N . PHE A 1 181 ? -7.591 12.117 19.453 1.00 98.62 181 PHE A N 1
ATOM 1352 C CA . PHE A 1 181 ? -9.048 12.091 19.561 1.00 98.62 181 PHE A CA 1
ATOM 1353 C C . PHE A 1 181 ? -9.489 10.817 20.267 1.00 98.62 181 PHE A C 1
ATOM 1355 O O . PHE A 1 181 ? -9.000 9.732 19.946 1.00 98.62 181 PHE A O 1
ATOM 1362 N N . THR A 1 182 ? -10.426 10.931 21.204 1.00 98.81 182 THR A N 1
ATOM 1363 C CA . THR A 1 182 ? -10.962 9.775 21.932 1.00 98.81 182 THR A CA 1
ATOM 1364 C C . THR A 1 182 ? -12.361 9.447 21.442 1.00 98.81 182 THR A C 1
ATOM 1366 O O . THR A 1 182 ? -13.236 10.308 21.427 1.00 98.81 182 THR A O 1
ATOM 1369 N N . GLY A 1 183 ? -12.586 8.196 21.052 1.00 98.62 183 GLY A N 1
ATOM 1370 C CA . GLY A 1 183 ? -13.855 7.725 20.523 1.00 98.62 183 GLY A CA 1
ATOM 1371 C C . GLY A 1 183 ? -14.434 6.540 21.274 1.00 98.62 183 GLY A C 1
ATOM 1372 O O . GLY A 1 183 ? -13.739 5.806 21.981 1.00 98.62 183 GLY A O 1
ATOM 1373 N N . ARG A 1 184 ? -15.746 6.366 21.117 1.00 98.75 184 ARG A N 1
ATOM 1374 C CA . ARG A 1 184 ? -16.512 5.223 21.625 1.00 98.75 184 ARG A CA 1
ATOM 1375 C C . ARG A 1 184 ? -17.536 4.784 20.594 1.00 98.75 184 ARG A C 1
ATOM 1377 O O . ARG A 1 184 ? -18.020 5.592 19.804 1.00 98.75 184 ARG A O 1
ATOM 1384 N N . VAL A 1 185 ? -17.877 3.505 20.631 1.00 98.81 185 VAL A N 1
ATOM 1385 C CA . VAL A 1 185 ? -18.927 2.942 19.785 1.00 98.81 185 VAL A CA 1
ATOM 1386 C C . VAL A 1 185 ? -20.282 3.128 20.461 1.00 98.81 185 VAL A C 1
ATOM 1388 O O . VAL A 1 185 ? -20.466 2.769 21.624 1.00 98.81 185 VAL A O 1
ATOM 1391 N N . ALA A 1 186 ? -21.242 3.682 19.727 1.00 98.12 186 ALA A N 1
ATOM 1392 C CA . ALA A 1 186 ? -22.646 3.738 20.110 1.00 98.12 186 ALA A CA 1
ATOM 1393 C C . ALA A 1 186 ? -23.496 3.193 18.957 1.00 98.12 186 ALA A C 1
ATOM 1395 O O . ALA A 1 186 ? -23.430 3.690 17.832 1.00 98.12 186 ALA A O 1
ATOM 1396 N N . GLY A 1 187 ? -24.280 2.145 19.225 1.00 95.00 187 GLY A N 1
ATOM 1397 C CA . GLY A 1 187 ? -24.879 1.356 18.149 1.00 95.00 187 GLY A CA 1
ATOM 1398 C C . GLY A 1 187 ? -23.779 0.717 17.300 1.00 95.00 187 GLY A C 1
ATOM 1399 O O . GLY A 1 187 ? -22.964 -0.029 17.833 1.00 95.00 187 GLY A O 1
ATOM 1400 N N . ASP A 1 188 ? -23.738 1.048 16.011 1.00 95.81 188 ASP A N 1
ATOM 1401 C CA . ASP A 1 188 ? -22.750 0.526 15.052 1.00 95.81 188 ASP A CA 1
ATOM 1402 C C . ASP A 1 188 ? -21.753 1.598 14.556 1.00 95.81 188 ASP A C 1
ATOM 1404 O O . ASP A 1 188 ? -21.058 1.435 13.550 1.00 95.81 188 ASP A O 1
ATOM 1408 N N . VAL A 1 189 ? -21.696 2.736 15.257 1.00 98.62 189 VAL A N 1
ATOM 1409 C CA . VAL A 1 189 ? -20.900 3.904 14.866 1.00 98.62 189 VAL A CA 1
ATOM 1410 C C . VAL A 1 189 ? -19.876 4.225 15.947 1.00 98.62 189 VAL A C 1
ATOM 1412 O O . VAL A 1 189 ? -20.232 4.454 17.102 1.00 98.62 189 VAL A O 1
ATOM 1415 N N . LEU A 1 190 ? -18.601 4.260 15.559 1.00 98.88 190 LEU A N 1
ATOM 1416 C CA . LEU A 1 190 ? -17.511 4.814 16.356 1.00 98.88 190 LEU A CA 1
ATOM 1417 C C . LEU A 1 190 ? -17.513 6.334 16.189 1.00 98.88 190 LEU A C 1
ATOM 1419 O O . LEU A 1 190 ? -17.265 6.822 15.088 1.00 98.88 190 LEU A O 1
ATOM 1423 N N . THR A 1 191 ? -17.750 7.071 17.271 1.00 98.81 191 THR A N 1
ATOM 1424 C CA . THR A 1 191 ? -17.752 8.540 17.266 1.00 98.81 191 THR A CA 1
ATOM 1425 C C . THR A 1 191 ? -16.660 9.064 18.185 1.00 98.81 191 THR A C 1
ATOM 1427 O O . THR A 1 191 ? -16.577 8.654 19.344 1.00 98.81 191 THR A O 1
ATOM 1430 N N . PHE A 1 192 ? -15.835 9.966 17.661 1.00 98.81 192 PHE A N 1
ATOM 1431 C CA . PHE A 1 192 ? -14.788 10.676 18.386 1.00 98.81 192 PHE A CA 1
ATOM 1432 C C . PHE A 1 192 ? -15.324 11.951 19.049 1.00 98.81 192 PHE A C 1
ATOM 1434 O O . PHE A 1 192 ? -16.339 12.514 18.641 1.00 98.81 192 PHE A O 1
ATOM 1441 N N . ASP A 1 193 ? -14.634 12.408 20.087 1.00 98.44 193 ASP A N 1
ATOM 1442 C CA . ASP A 1 193 ? -14.932 13.616 20.869 1.00 98.44 193 ASP A CA 1
ATOM 1443 C C . ASP A 1 193 ? -14.992 14.917 20.048 1.00 98.44 193 ASP A C 1
ATOM 1445 O O . ASP A 1 193 ? -15.697 15.853 20.424 1.00 98.44 193 ASP A O 1
ATOM 1449 N N . ASN A 1 194 ? -14.321 14.963 18.900 1.00 97.69 194 ASN A N 1
ATOM 1450 C CA . ASN A 1 194 ? -14.405 16.052 17.926 1.00 97.69 194 ASN A CA 1
ATOM 1451 C C . ASN A 1 194 ? -15.620 15.963 16.975 1.00 97.69 194 ASN A C 1
ATOM 1453 O O . ASN A 1 194 ? -15.769 16.817 16.102 1.00 97.69 194 ASN A O 1
ATOM 1457 N N . GLY A 1 195 ? -16.470 14.943 17.121 1.00 97.88 195 GLY A N 1
ATOM 1458 C CA . GLY A 1 195 ? -17.662 14.710 16.302 1.00 97.88 195 GLY A CA 1
ATOM 1459 C C . GLY A 1 195 ? -17.433 13.877 15.037 1.00 97.88 195 GLY A C 1
ATOM 1460 O O . GLY A 1 195 ? -18.408 13.530 14.369 1.00 97.88 195 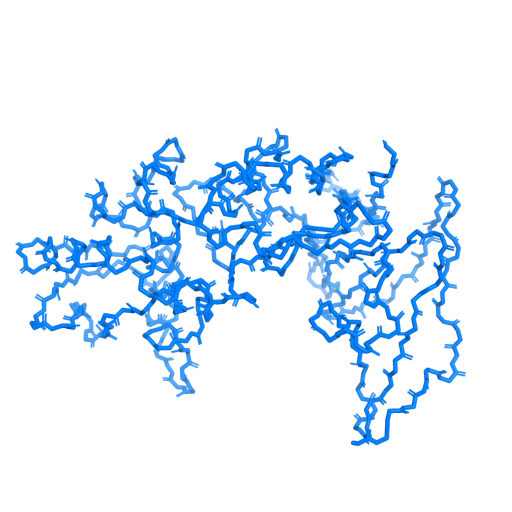GLY A O 1
ATOM 1461 N N . GLU A 1 196 ? -16.189 13.516 14.704 1.00 98.25 196 GLU A N 1
ATOM 1462 C CA . GLU A 1 196 ? -15.920 12.609 13.585 1.00 98.25 196 GLU A CA 1
ATOM 1463 C C . GLU A 1 196 ? -16.482 11.217 13.869 1.00 98.25 196 GLU A C 1
ATOM 1465 O O . GLU A 1 196 ? -16.353 10.690 14.975 1.00 98.25 196 GLU A O 1
ATOM 1470 N N . SER A 1 197 ? -17.096 10.607 12.856 1.00 98.00 197 SER A N 1
ATOM 1471 C CA . SER A 1 197 ? -17.759 9.313 12.998 1.00 98.00 197 SER A CA 1
ATOM 1472 C C . SER A 1 197 ? -17.397 8.336 11.884 1.00 98.00 197 SER A C 1
ATOM 1474 O O . SER A 1 197 ? -17.129 8.708 10.735 1.00 98.00 197 SER A O 1
ATOM 1476 N N . PHE A 1 198 ? -17.368 7.059 12.255 1.00 98.62 198 PHE A N 1
ATOM 1477 C CA . PHE A 1 198 ? -16.976 5.944 11.407 1.00 98.62 198 PHE A CA 1
ATOM 1478 C C . PHE A 1 198 ? -17.962 4.799 11.626 1.00 98.62 198 PHE A C 1
ATOM 1480 O O . PHE A 1 198 ? -18.075 4.260 12.728 1.00 98.62 198 PHE A O 1
ATOM 1487 N N . THR A 1 199 ? -18.694 4.431 10.576 1.00 98.38 199 THR A N 1
ATOM 1488 C CA . THR A 1 199 ? -19.503 3.208 10.576 1.00 98.38 199 THR A CA 1
ATOM 1489 C C . THR A 1 199 ? -18.598 1.981 10.645 1.00 98.38 199 THR A C 1
ATOM 1491 O O . THR A 1 199 ? -17.416 2.055 10.296 1.00 98.38 199 THR A O 1
ATOM 1494 N N . ARG A 1 200 ? -19.151 0.837 11.054 1.00 98.44 200 ARG A N 1
ATOM 1495 C CA . ARG A 1 200 ? -18.458 -0.452 10.977 1.00 98.44 200 ARG A CA 1
ATOM 1496 C C . ARG A 1 200 ? -17.924 -0.711 9.554 1.00 98.44 200 ARG A C 1
ATOM 1498 O O . ARG A 1 200 ? -18.720 -0.698 8.614 1.00 98.44 200 ARG A O 1
ATOM 1505 N N . PRO A 1 201 ? -16.605 -0.914 9.360 1.00 98.50 201 PRO A N 1
ATOM 1506 C CA . PRO A 1 201 ? -16.033 -1.210 8.055 1.00 98.50 201 PRO A CA 1
ATOM 1507 C C . PRO A 1 201 ? -16.329 -2.652 7.647 1.00 98.50 201 PRO A C 1
ATOM 1509 O O . PRO A 1 201 ? -16.512 -3.540 8.481 1.00 98.50 201 PRO A O 1
ATOM 1512 N N . THR A 1 202 ? -16.318 -2.894 6.343 1.00 98.56 202 THR A N 1
ATOM 1513 C CA . THR A 1 202 ? -16.254 -4.234 5.759 1.00 98.56 202 THR A CA 1
ATOM 1514 C C . THR A 1 202 ? -14.800 -4.680 5.580 1.00 98.56 202 THR A C 1
ATOM 1516 O O . THR A 1 202 ? -13.864 -3.889 5.707 1.00 98.56 202 THR A O 1
ATOM 1519 N N . THR A 1 203 ? -14.583 -5.951 5.218 1.00 98.31 203 THR A N 1
ATOM 1520 C CA . THR A 1 203 ? -13.234 -6.431 4.850 1.00 98.31 203 THR A CA 1
ATOM 1521 C C . THR A 1 203 ? -12.642 -5.638 3.677 1.00 98.31 203 THR A C 1
ATOM 1523 O O . THR A 1 203 ? -11.456 -5.317 3.698 1.00 98.31 203 THR A O 1
ATOM 1526 N N . ALA A 1 204 ? -13.464 -5.274 2.686 1.00 98.25 204 ALA A N 1
ATOM 1527 C CA . ALA A 1 204 ? -13.018 -4.494 1.534 1.00 98.25 204 ALA A CA 1
ATOM 1528 C C . ALA A 1 204 ? -12.554 -3.087 1.934 1.00 98.25 204 ALA A C 1
ATOM 1530 O O . ALA A 1 204 ? -11.518 -2.640 1.448 1.00 98.25 204 ALA A O 1
ATOM 1531 N N . ASP A 1 205 ? -13.263 -2.438 2.865 1.00 98.62 205 ASP A N 1
ATOM 1532 C CA . ASP A 1 205 ? -12.882 -1.118 3.381 1.00 98.62 205 ASP A CA 1
ATOM 1533 C C . ASP A 1 205 ? -11.536 -1.162 4.098 1.00 98.62 205 ASP A C 1
ATOM 1535 O O . ASP A 1 205 ? -10.683 -0.309 3.867 1.00 98.62 205 ASP A O 1
ATOM 1539 N N . VAL A 1 206 ? -11.308 -2.185 4.931 1.00 98.44 206 VAL A N 1
ATOM 1540 C CA . VAL A 1 206 ? -10.025 -2.345 5.630 1.00 98.44 206 VAL A CA 1
ATOM 1541 C C . VAL A 1 206 ? -8.873 -2.496 4.641 1.00 98.44 206 VAL A C 1
ATOM 1543 O O . VAL A 1 206 ? -7.837 -1.867 4.822 1.00 98.44 206 VAL A O 1
ATOM 1546 N N . TRP A 1 207 ? -9.021 -3.320 3.607 1.00 97.25 207 TRP A N 1
ATOM 1547 C CA . TRP A 1 207 ? -7.917 -3.598 2.686 1.00 97.25 207 TRP A CA 1
ATOM 1548 C C . TRP A 1 207 ? -7.628 -2.478 1.701 1.00 97.25 207 TRP A C 1
ATOM 1550 O O . TRP A 1 207 ? -6.461 -2.253 1.388 1.00 97.25 207 TRP A O 1
ATOM 1560 N N . SER A 1 208 ? -8.672 -1.810 1.205 1.00 96.56 208 SER A N 1
ATOM 1561 C CA . SER A 1 208 ? -8.521 -0.683 0.284 1.00 96.56 208 SER A CA 1
ATOM 1562 C C . SER A 1 208 ? -8.033 0.574 0.994 1.00 96.56 208 SER A C 1
ATOM 1564 O O . SER A 1 208 ? -7.394 1.416 0.372 1.00 96.56 208 SER A O 1
ATOM 1566 N N . CYS A 1 209 ? -8.358 0.716 2.284 1.00 97.81 209 CYS A N 1
ATOM 1567 C CA . CYS A 1 209 ? -8.165 1.935 3.063 1.00 97.81 209 CYS A CA 1
ATOM 1568 C C . CYS A 1 209 ? -8.861 3.185 2.480 1.00 97.81 209 CYS A C 1
ATOM 1570 O O . CYS A 1 209 ? -8.576 4.288 2.937 1.00 97.81 209 CYS A O 1
ATOM 1572 N N . ASP A 1 210 ? -9.752 3.034 1.495 1.00 96.69 210 ASP A N 1
ATOM 1573 C CA . ASP A 1 210 ? -10.290 4.150 0.693 1.00 96.69 210 ASP A CA 1
ATOM 1574 C C . ASP A 1 210 ? -11.787 3.990 0.357 1.00 96.69 210 ASP A C 1
ATOM 1576 O O . ASP A 1 210 ? -12.366 4.737 -0.428 1.00 96.69 210 ASP A O 1
ATOM 1580 N N . SER A 1 211 ? -12.466 3.012 0.959 1.00 97.25 211 SER A N 1
ATOM 1581 C CA . SER A 1 211 ? -13.910 2.818 0.792 1.00 97.25 211 SER A CA 1
ATOM 1582 C C . SER A 1 211 ? -14.662 2.854 2.121 1.00 97.25 211 SER A C 1
ATOM 1584 O O . SER A 1 211 ? -14.071 2.870 3.206 1.00 97.25 211 SER A O 1
ATOM 1586 N N . GLY A 1 212 ? -15.992 2.950 2.034 1.00 97.31 212 GLY A N 1
ATOM 1587 C CA . GLY A 1 212 ? -16.876 2.960 3.199 1.00 97.31 212 GLY A CA 1
ATOM 1588 C C . GLY A 1 212 ? -16.483 4.051 4.208 1.00 97.31 212 GLY A C 1
ATOM 1589 O O . GLY A 1 212 ? -16.382 5.220 3.822 1.00 97.31 212 GLY A O 1
ATOM 1590 N N . PRO A 1 213 ? -16.233 3.712 5.488 1.00 97.75 213 PRO A N 1
ATOM 1591 C CA . PRO A 1 213 ? -15.869 4.696 6.507 1.00 97.75 213 PRO A CA 1
ATOM 1592 C C . PRO A 1 213 ? -14.486 5.330 6.293 1.00 97.75 213 PRO A C 1
ATOM 1594 O O . PRO A 1 213 ? -14.191 6.323 6.960 1.00 97.75 213 PRO A O 1
ATOM 1597 N N . PHE A 1 214 ? -13.659 4.809 5.381 1.00 98.38 214 PHE A N 1
ATOM 1598 C CA . PHE A 1 214 ? -12.325 5.336 5.071 1.00 98.38 214 PHE A CA 1
ATOM 1599 C C . PHE A 1 214 ? -12.270 6.163 3.786 1.00 98.38 214 PHE A C 1
ATOM 1601 O O . PHE A 1 214 ? -11.253 6.795 3.523 1.00 98.38 214 PHE A O 1
ATOM 1608 N N . ALA A 1 215 ? -13.371 6.255 3.035 1.00 97.00 215 ALA A N 1
ATOM 1609 C CA . ALA A 1 215 ? -13.445 7.156 1.893 1.00 97.00 215 ALA A CA 1
ATOM 1610 C C . ALA A 1 215 ? -13.294 8.624 2.341 1.00 97.00 215 ALA A C 1
ATOM 1612 O O . ALA A 1 215 ? -14.003 9.110 3.241 1.00 97.00 215 ALA A O 1
ATOM 1613 N N . ILE A 1 216 ? -12.383 9.350 1.690 1.00 95.19 216 ILE A N 1
ATOM 1614 C CA . ILE A 1 216 ? -12.149 10.776 1.937 1.00 95.19 216 ILE A CA 1
ATOM 1615 C C . ILE A 1 216 ? -13.016 11.594 0.978 1.00 95.19 216 ILE A C 1
ATOM 1617 O O . ILE A 1 216 ? -12.634 11.905 -0.148 1.00 95.19 216 ILE A O 1
ATOM 1621 N N . ALA A 1 217 ? -14.210 11.961 1.443 1.00 92.62 217 ALA A N 1
ATOM 1622 C CA . ALA A 1 217 ? -15.107 12.827 0.689 1.00 92.62 217 ALA A CA 1
ATOM 1623 C C . ALA A 1 217 ? -14.522 14.238 0.496 1.00 92.62 217 ALA A C 1
ATOM 1625 O O . ALA A 1 217 ? -13.756 14.749 1.323 1.00 92.62 217 ALA A O 1
ATOM 1626 N N . GLN A 1 218 ? -14.942 14.910 -0.578 1.00 95.12 218 GLN A N 1
ATOM 1627 C CA . GLN A 1 218 ? -14.633 16.323 -0.778 1.00 95.12 218 GLN A CA 1
ATOM 1628 C C . GLN A 1 218 ? -15.118 17.141 0.427 1.00 95.12 218 GLN A C 1
ATOM 1630 O O . GLN A 1 218 ? -16.266 17.024 0.848 1.00 95.12 218 GLN A O 1
ATOM 1635 N N . GLY A 1 219 ? -14.236 17.976 0.978 1.00 95.38 219 GLY A N 1
ATOM 1636 C CA . GLY A 1 219 ? -14.538 18.774 2.169 1.00 95.38 219 GLY A CA 1
ATOM 1637 C C . GLY A 1 219 ? -14.393 18.028 3.499 1.00 95.38 219 GLY A C 1
ATOM 1638 O O . GLY A 1 219 ? -14.732 18.602 4.529 1.00 95.38 219 GLY A O 1
ATOM 1639 N N . ALA A 1 220 ? -13.868 16.794 3.508 1.00 96.81 220 ALA A N 1
ATOM 1640 C CA . ALA A 1 220 ? -13.504 16.106 4.746 1.00 96.81 220 ALA A CA 1
ATOM 1641 C C . ALA A 1 220 ? -12.610 16.990 5.633 1.00 96.81 220 ALA A C 1
ATOM 1643 O O . ALA A 1 220 ? -11.690 17.657 5.137 1.00 96.81 220 ALA A O 1
ATOM 1644 N N . SER A 1 221 ? -12.874 16.972 6.941 1.00 97.50 221 SER A N 1
ATOM 1645 C CA . SER A 1 221 ? -12.081 17.710 7.922 1.00 97.50 221 SER A CA 1
ATOM 1646 C C . SER A 1 221 ? -10.640 17.190 7.968 1.00 97.50 221 SER A C 1
ATOM 1648 O O . SER A 1 221 ? -10.357 16.039 7.619 1.00 97.50 221 SER A O 1
ATOM 1650 N N . ASP A 1 222 ? -9.712 18.024 8.431 1.00 97.69 222 ASP A N 1
ATOM 1651 C CA . ASP A 1 222 ? -8.320 17.597 8.594 1.00 97.69 222 ASP A CA 1
ATOM 1652 C C . ASP A 1 222 ? -8.178 16.531 9.684 1.00 97.69 222 ASP A C 1
ATOM 1654 O O . ASP A 1 222 ? -7.369 15.616 9.544 1.00 97.69 222 ASP A O 1
ATOM 1658 N N . ALA A 1 223 ? -9.034 16.569 10.711 1.00 97.94 223 ALA A N 1
ATOM 1659 C CA . ALA A 1 223 ? -9.096 15.514 11.712 1.00 97.94 223 ALA A CA 1
ATOM 1660 C C . ALA A 1 223 ? -9.505 14.169 11.092 1.00 97.94 223 ALA A C 1
ATOM 1662 O O . ALA A 1 223 ? -8.840 13.165 11.333 1.00 97.94 223 ALA A O 1
ATOM 1663 N N . ARG A 1 224 ? -10.529 14.142 10.226 1.00 97.94 224 ARG A N 1
ATOM 1664 C CA . ARG A 1 224 ? -10.952 12.922 9.522 1.00 97.94 224 ARG A CA 1
ATOM 1665 C C . ARG A 1 224 ? -9.820 12.330 8.689 1.00 97.94 224 ARG A C 1
ATOM 1667 O O . ARG A 1 224 ? -9.510 11.148 8.830 1.00 97.94 224 ARG A O 1
ATOM 1674 N N . LYS A 1 225 ? -9.178 13.164 7.862 1.00 97.69 225 LYS A N 1
ATOM 1675 C CA . LYS A 1 225 ? -8.032 12.765 7.025 1.00 97.69 225 LYS A CA 1
ATOM 1676 C C . LYS A 1 225 ? -6.875 12.221 7.863 1.00 97.69 225 LYS A C 1
ATOM 1678 O O . LYS A 1 225 ? -6.152 11.348 7.400 1.00 97.69 225 LYS A O 1
ATOM 1683 N N . ALA A 1 226 ? -6.699 12.727 9.082 1.00 97.38 226 ALA A N 1
ATOM 1684 C CA . ALA A 1 226 ? -5.615 12.325 9.965 1.00 97.38 226 ALA A CA 1
ATOM 1685 C C . ALA A 1 226 ? -5.939 11.066 10.802 1.00 97.38 226 ALA A C 1
ATOM 1687 O O . ALA A 1 226 ? -5.023 10.294 11.096 1.00 97.38 226 ALA A O 1
ATOM 1688 N N . ILE A 1 227 ? -7.215 10.819 11.136 1.00 98.38 227 ILE A N 1
ATOM 1689 C CA . ILE A 1 227 ? -7.690 9.622 11.860 1.00 98.38 227 ILE A CA 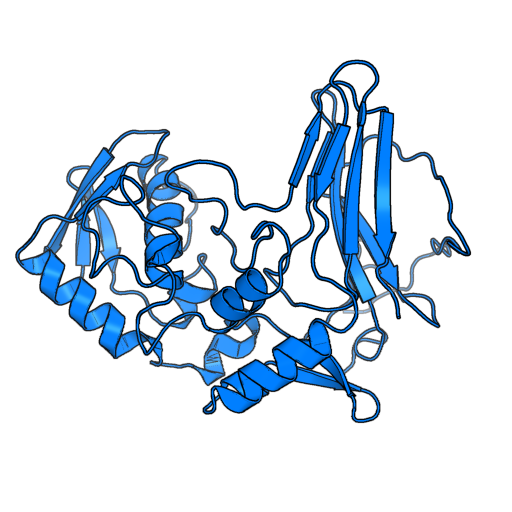1
ATOM 1690 C C . ILE A 1 227 ? -7.698 8.380 10.955 1.00 98.38 227 ILE A C 1
ATOM 1692 O O . ILE A 1 227 ? -7.252 7.315 11.389 1.00 98.38 227 ILE A O 1
ATOM 1696 N N . ILE A 1 228 ? -8.180 8.507 9.709 1.00 98.50 228 ILE A N 1
ATOM 1697 C CA . ILE A 1 228 ? -8.367 7.379 8.772 1.00 98.50 228 ILE A CA 1
ATOM 1698 C C . ILE A 1 228 ? -7.119 6.486 8.657 1.00 98.50 228 ILE A C 1
ATOM 1700 O O . ILE A 1 228 ? -7.259 5.280 8.883 1.00 98.50 228 ILE A O 1
ATOM 1704 N N . PRO A 1 229 ? -5.904 7.022 8.410 1.00 97.31 229 PRO A N 1
ATOM 1705 C CA . PRO A 1 229 ? -4.709 6.195 8.278 1.00 97.31 229 PRO A CA 1
ATOM 1706 C C . PRO A 1 229 ? -4.449 5.310 9.498 1.00 97.31 229 PRO A C 1
ATOM 1708 O O . PRO A 1 229 ? -4.087 4.145 9.356 1.00 97.31 229 PRO A O 1
ATOM 1711 N N . ARG A 1 230 ? -4.684 5.833 10.710 1.00 98.06 230 ARG A N 1
ATOM 1712 C CA . ARG A 1 230 ? -4.405 5.120 11.965 1.00 98.06 230 ARG A CA 1
ATOM 1713 C C . ARG A 1 230 ? -5.388 3.980 12.182 1.00 98.06 230 ARG A C 1
ATOM 1715 O O . ARG A 1 230 ? -4.966 2.875 12.513 1.00 98.06 230 ARG A O 1
ATOM 1722 N N . LEU A 1 231 ? -6.680 4.226 11.956 1.00 98.50 231 LEU A N 1
ATOM 1723 C CA . LEU A 1 231 ? -7.697 3.176 12.045 1.00 98.50 231 LEU A CA 1
ATOM 1724 C C . LEU A 1 231 ? -7.456 2.081 11.004 1.00 98.50 231 LEU A C 1
ATOM 1726 O O . LEU A 1 231 ? -7.451 0.899 11.345 1.00 98.50 231 LEU A O 1
ATOM 1730 N N . ALA A 1 232 ? -7.209 2.468 9.752 1.00 98.06 232 ALA A N 1
ATOM 1731 C CA . ALA A 1 232 ? -6.972 1.534 8.661 1.00 98.06 232 ALA A CA 1
ATOM 1732 C C . ALA A 1 232 ? -5.710 0.681 8.889 1.00 98.06 232 ALA A C 1
ATOM 1734 O O . ALA A 1 232 ? -5.752 -0.540 8.713 1.00 98.06 232 ALA A O 1
ATOM 1735 N N . ALA A 1 233 ? -4.610 1.281 9.354 1.00 97.31 233 ALA A N 1
ATOM 1736 C CA . ALA A 1 233 ? -3.390 0.549 9.689 1.00 97.31 233 ALA A CA 1
ATOM 1737 C C . ALA A 1 233 ? -3.591 -0.422 10.861 1.00 97.31 233 ALA A C 1
ATOM 1739 O O . ALA A 1 233 ? -3.197 -1.588 10.770 1.00 97.31 233 ALA A O 1
ATOM 1740 N N . ALA A 1 234 ? -4.255 0.018 11.934 1.00 98.31 234 ALA A N 1
ATOM 1741 C CA . ALA A 1 234 ? -4.529 -0.818 13.101 1.00 98.31 234 ALA A CA 1
ATOM 1742 C C . ALA A 1 234 ? -5.457 -2.004 12.774 1.00 98.31 234 ALA A C 1
ATOM 1744 O O . ALA A 1 234 ? -5.282 -3.098 13.313 1.00 98.31 234 ALA A O 1
ATOM 1745 N N . LEU A 1 235 ? -6.413 -1.826 11.854 1.00 98.69 235 LEU A N 1
ATOM 1746 C CA . LEU A 1 235 ? -7.278 -2.903 11.360 1.00 98.69 235 LEU A CA 1
ATOM 1747 C C . LEU A 1 235 ? -6.519 -3.889 10.463 1.00 98.69 235 LEU A C 1
ATOM 1749 O O . LEU A 1 235 ? -6.646 -5.094 10.664 1.00 98.69 235 LEU A O 1
ATOM 1753 N N . ASN A 1 236 ? -5.680 -3.409 9.535 1.00 98.25 236 ASN A N 1
ATOM 1754 C CA . ASN A 1 236 ? -4.842 -4.281 8.698 1.00 98.25 236 ASN A CA 1
ATOM 1755 C C . ASN A 1 236 ? -3.876 -5.130 9.533 1.00 98.25 236 ASN A C 1
ATOM 1757 O O . ASN A 1 236 ? -3.714 -6.324 9.278 1.00 98.25 236 ASN A O 1
ATOM 1761 N N . ARG A 1 237 ? -3.264 -4.521 10.556 1.00 97.88 237 ARG A N 1
ATOM 1762 C CA . ARG A 1 237 ? -2.330 -5.176 11.486 1.00 97.88 237 ARG A CA 1
ATOM 1763 C C . ARG A 1 237 ? -3.028 -5.916 12.619 1.00 97.88 237 ARG A C 1
ATOM 1765 O O . ARG A 1 237 ? -2.379 -6.649 13.366 1.00 97.88 237 ARG A O 1
ATOM 1772 N N . THR A 1 238 ? -4.345 -5.777 12.732 1.00 98.62 238 THR A N 1
ATOM 1773 C CA . THR A 1 238 ? -5.197 -6.392 13.756 1.00 98.62 238 THR A CA 1
ATOM 1774 C C . THR A 1 238 ? -4.783 -6.084 15.200 1.00 98.62 238 THR A C 1
ATOM 1776 O O . THR A 1 238 ? -4.848 -6.951 16.072 1.00 98.62 238 THR A O 1
ATOM 1779 N N . THR A 1 239 ? -4.437 -4.829 15.493 1.00 98.31 239 THR A N 1
ATOM 1780 C CA . THR A 1 239 ? -3.904 -4.408 16.803 1.00 98.31 239 THR A CA 1
ATOM 1781 C C . THR A 1 239 ? -4.919 -3.753 17.745 1.00 98.31 239 THR A C 1
ATOM 1783 O O . THR A 1 239 ? -4.700 -3.744 18.954 1.00 98.31 239 THR A O 1
ATOM 1786 N N . LEU A 1 240 ? -6.078 -3.300 17.254 1.00 98.38 240 LEU A N 1
ATOM 1787 C CA . LEU A 1 240 ? -7.110 -2.611 18.053 1.00 98.38 240 LEU A CA 1
ATOM 1788 C C . LEU A 1 240 ? -7.583 -3.404 19.295 1.00 98.38 240 LEU A C 1
ATOM 1790 O O . LEU A 1 240 ? -7.815 -2.859 20.377 1.00 98.38 240 LEU A O 1
ATOM 1794 N N . LEU A 1 241 ? -7.674 -4.732 19.210 1.00 98.19 241 LEU A N 1
ATOM 1795 C CA . LEU A 1 241 ? -8.004 -5.540 20.392 1.00 98.19 241 LEU A CA 1
ATOM 1796 C C . LEU A 1 241 ? -6.913 -5.520 21.468 1.00 98.19 241 LEU A C 1
ATOM 1798 O O . LEU A 1 241 ? -7.246 -5.521 22.654 1.00 98.19 241 LEU A O 1
ATOM 1802 N N . ALA A 1 242 ? -5.642 -5.450 21.080 1.00 97.00 242 ALA A N 1
ATOM 1803 C CA . ALA A 1 242 ? -4.510 -5.458 22.001 1.00 97.00 242 ALA A CA 1
ATOM 1804 C C . ALA A 1 242 ? -4.170 -4.056 22.529 1.00 97.00 242 ALA A C 1
ATOM 1806 O O . ALA A 1 242 ? -3.791 -3.918 23.689 1.00 97.00 242 ALA A O 1
ATOM 1807 N N . ASN A 1 243 ? -4.366 -3.014 21.718 1.00 97.56 243 ASN A N 1
ATOM 1808 C CA . ASN A 1 243 ? -3.956 -1.654 22.039 1.00 97.56 243 ASN A CA 1
ATOM 1809 C C . ASN A 1 243 ? -5.083 -0.637 21.791 1.00 97.56 243 ASN A C 1
ATOM 1811 O O . ASN A 1 243 ? -5.576 -0.472 20.677 1.00 97.56 243 ASN A O 1
ATOM 1815 N N . ALA A 1 244 ? -5.485 0.068 22.852 1.00 98.12 244 ALA A N 1
ATOM 1816 C CA . ALA A 1 244 ? -6.518 1.105 22.808 1.00 98.12 244 ALA A CA 1
ATOM 1817 C C . ALA A 1 244 ? -5.990 2.517 22.496 1.00 98.12 244 ALA A C 1
ATOM 1819 O O . ALA A 1 244 ? -6.787 3.450 22.462 1.00 98.12 244 ALA A O 1
ATOM 1820 N N . ASN A 1 245 ? -4.686 2.679 22.258 1.00 98.00 245 ASN A N 1
ATOM 1821 C CA . ASN A 1 245 ? -4.058 3.957 21.929 1.00 98.00 245 ASN A CA 1
ATOM 1822 C C . ASN A 1 245 ? -3.328 3.819 20.588 1.00 98.00 245 ASN A C 1
ATOM 1824 O O . ASN A 1 245 ? -2.266 3.224 20.512 1.00 98.00 245 ASN A O 1
ATOM 1828 N N . GLN A 1 246 ? -3.902 4.322 19.503 1.00 97.69 246 GLN A N 1
ATOM 1829 C CA . GLN A 1 246 ? -3.385 4.107 18.153 1.00 97.69 246 GLN A CA 1
ATOM 1830 C C . GLN A 1 246 ? -2.705 5.361 17.598 1.00 97.69 246 GLN A C 1
ATOM 1832 O O . GLN A 1 246 ? -3.300 6.429 17.691 1.00 97.69 246 GLN A O 1
ATOM 1837 N N . PRO A 1 247 ? -1.511 5.270 16.985 1.00 95.69 247 PRO A N 1
ATOM 1838 C CA . PRO A 1 247 ? -0.597 4.126 16.973 1.00 95.69 247 PRO A CA 1
ATOM 1839 C C . PRO A 1 247 ? 0.309 4.099 18.223 1.00 95.69 247 PRO A C 1
ATOM 1841 O O . PRO A 1 247 ? 1.233 3.296 18.300 1.00 95.69 247 PRO A O 1
ATOM 1844 N N . THR A 1 248 ? 0.107 5.001 19.188 1.00 95.12 248 THR A N 1
ATOM 1845 C CA . THR A 1 248 ? 0.982 5.175 20.356 1.00 95.12 248 THR A CA 1
ATOM 1846 C C . THR A 1 248 ? 1.112 3.904 21.196 1.00 95.12 248 THR A C 1
ATOM 1848 O O . THR A 1 248 ? 0.146 3.408 21.762 1.00 95.12 248 THR A O 1
ATOM 1851 N N . GLY A 1 249 ? 2.340 3.406 21.350 1.00 93.31 249 GLY A N 1
ATOM 1852 C CA . GLY A 1 249 ? 2.604 2.190 22.125 1.00 93.31 249 GLY A CA 1
ATOM 1853 C C . GLY A 1 249 ? 2.328 0.889 21.369 1.00 93.31 24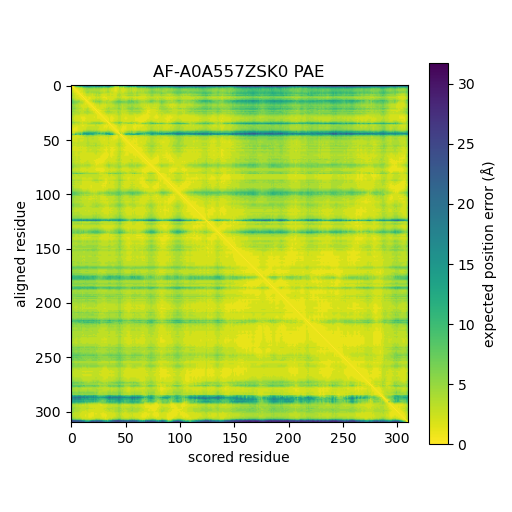9 GLY A C 1
ATOM 1854 O O . GLY A 1 249 ? 2.370 -0.174 21.983 1.00 93.31 249 GLY A O 1
ATOM 1855 N N . GLU A 1 250 ? 2.083 0.953 20.057 1.00 94.19 250 GLU A N 1
ATOM 1856 C CA . GLU A 1 250 ? 2.136 -0.237 19.213 1.00 94.19 250 GLU A CA 1
ATOM 1857 C C . GLU A 1 250 ? 3.510 -0.914 19.298 1.00 94.19 250 GLU A C 1
ATOM 1859 O O . GLU A 1 250 ? 4.557 -0.264 19.251 1.00 94.19 250 GLU A O 1
ATOM 1864 N N . ASP A 1 251 ? 3.493 -2.240 19.386 1.00 91.44 251 ASP A N 1
ATOM 1865 C CA . ASP A 1 251 ? 4.679 -3.088 19.310 1.00 91.44 251 ASP A CA 1
ATOM 1866 C C . ASP A 1 251 ? 4.636 -3.833 17.968 1.00 91.44 251 ASP A C 1
ATOM 1868 O O . ASP A 1 251 ? 3.761 -4.687 17.784 1.00 91.44 251 ASP A O 1
ATOM 1872 N N . PRO A 1 252 ? 5.567 -3.565 17.030 1.00 90.56 252 PRO A N 1
ATOM 1873 C CA . PRO A 1 252 ? 5.621 -4.273 15.754 1.00 90.56 252 PRO A CA 1
ATOM 1874 C C . PRO A 1 252 ? 5.646 -5.804 15.883 1.00 90.56 252 PRO A C 1
ATOM 1876 O O . PRO A 1 252 ? 5.184 -6.500 14.980 1.00 90.56 252 PRO A O 1
ATOM 1879 N N . ALA A 1 253 ? 6.122 -6.361 17.005 1.00 90.88 253 ALA A N 1
ATOM 1880 C CA . ALA A 1 253 ? 6.085 -7.803 17.243 1.00 90.88 253 ALA A CA 1
ATOM 1881 C C . ALA A 1 253 ? 4.662 -8.360 17.467 1.00 90.88 253 ALA A C 1
ATOM 1883 O O . ALA A 1 253 ? 4.461 -9.575 17.323 1.00 90.88 253 ALA A O 1
ATOM 1884 N N . GLN A 1 254 ? 3.685 -7.500 17.787 1.00 93.62 254 GLN A N 1
ATOM 1885 C CA . GLN A 1 254 ? 2.261 -7.828 17.935 1.00 93.62 254 GLN A CA 1
ATOM 1886 C C . GLN A 1 254 ? 1.456 -7.662 16.641 1.00 93.62 254 GLN A C 1
ATOM 1888 O O . GLN A 1 254 ? 0.291 -8.068 16.590 1.00 93.62 254 GLN A O 1
ATOM 1893 N N . PHE A 1 255 ? 2.051 -7.118 15.576 1.00 95.50 255 PHE A N 1
ATOM 1894 C CA . PHE A 1 255 ? 1.359 -6.996 14.297 1.00 95.50 255 PHE A CA 1
ATOM 1895 C C . PHE A 1 255 ? 1.016 -8.377 13.735 1.00 95.50 255 PHE A C 1
ATOM 1897 O O . PHE A 1 255 ? 1.806 -9.322 13.802 1.00 95.50 255 PHE A O 1
ATOM 1904 N N . TYR A 1 256 ? -0.181 -8.481 13.159 1.00 97.25 256 TYR A N 1
ATOM 1905 C CA . TYR A 1 256 ? -0.663 -9.669 12.457 1.00 97.25 256 TYR A CA 1
ATOM 1906 C C . TYR A 1 256 ? -0.734 -10.941 13.322 1.00 97.25 256 TYR A C 1
ATOM 1908 O O . TYR A 1 256 ? -0.579 -12.056 12.817 1.00 97.25 256 TYR A O 1
ATOM 1916 N N . ARG A 1 257 ? -0.945 -10.791 14.638 1.00 97.06 257 ARG A N 1
ATOM 1917 C CA . ARG A 1 257 ? -1.077 -11.919 15.579 1.00 97.06 257 ARG A CA 1
ATOM 1918 C C . ARG A 1 257 ? -2.489 -12.484 15.683 1.00 97.06 257 ARG A C 1
ATOM 1920 O O . ARG A 1 257 ? -2.649 -13.582 16.212 1.00 97.06 257 ARG A O 1
ATOM 1927 N N . ASN A 1 258 ? -3.505 -11.769 15.195 1.00 97.62 258 ASN A N 1
ATOM 1928 C CA . ASN A 1 258 ? -4.848 -12.331 15.119 1.00 97.62 258 ASN A CA 1
ATOM 1929 C C . ASN A 1 258 ? -4.900 -13.455 14.070 1.00 97.62 258 ASN A C 1
ATOM 1931 O O . ASN A 1 258 ? -4.233 -13.378 13.038 1.00 97.62 258 ASN A O 1
ATOM 1935 N N . ALA A 1 259 ? -5.707 -14.486 14.331 1.00 95.12 259 ALA A N 1
ATOM 1936 C CA . ALA A 1 259 ? -5.897 -15.599 13.406 1.00 95.12 259 ALA A CA 1
ATOM 1937 C C . ALA A 1 259 ? -6.467 -15.146 12.051 1.00 95.12 259 ALA A C 1
ATOM 1939 O O . ALA A 1 259 ? -6.066 -15.687 11.026 1.00 95.12 259 ALA A O 1
ATOM 1940 N N . ALA A 1 260 ? -7.367 -14.156 12.052 1.00 96.56 260 ALA A N 1
ATOM 1941 C CA . ALA A 1 260 ? -7.827 -13.472 10.854 1.00 96.56 260 ALA A CA 1
ATOM 1942 C C . ALA A 1 260 ? -7.145 -12.103 10.772 1.00 96.56 260 ALA A C 1
ATOM 1944 O O . ALA A 1 260 ? -7.481 -11.189 11.518 1.00 96.56 260 ALA A O 1
ATOM 1945 N N . THR A 1 261 ? -6.167 -11.966 9.879 1.00 98.31 261 THR A N 1
ATOM 1946 C CA . THR A 1 261 ? -5.425 -10.714 9.652 1.00 98.31 261 THR A CA 1
ATOM 1947 C C . THR A 1 261 ? -5.104 -10.515 8.169 1.00 98.31 261 THR A C 1
ATOM 1949 O O . THR A 1 261 ? -5.419 -11.381 7.345 1.00 98.31 261 THR A O 1
ATOM 1952 N N . ASN A 1 262 ? -4.469 -9.398 7.799 1.00 98.06 262 ASN A N 1
ATOM 1953 C CA . ASN A 1 262 ? -3.920 -9.213 6.457 1.00 98.06 262 ASN A CA 1
ATOM 1954 C C . ASN A 1 262 ? -2.671 -10.105 6.270 1.00 98.06 262 ASN A C 1
ATOM 1956 O O . ASN A 1 262 ? -1.532 -9.667 6.442 1.00 98.06 262 ASN A O 1
ATOM 1960 N N . HIS A 1 263 ? -2.874 -11.392 5.945 1.00 98.19 263 HIS A N 1
ATOM 1961 C CA 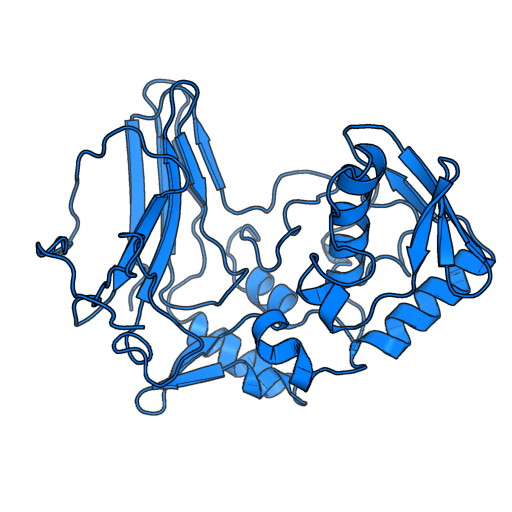. HIS A 1 263 ? -1.762 -12.336 5.769 1.00 98.19 263 HIS A CA 1
ATOM 1962 C C . HIS A 1 263 ? -0.882 -11.995 4.564 1.00 98.19 263 HIS A C 1
ATOM 1964 O O . HIS A 1 263 ? 0.299 -12.327 4.605 1.00 98.19 263 HIS A O 1
ATOM 1970 N N . TYR A 1 264 ? -1.399 -11.306 3.540 1.00 98.25 264 TYR A N 1
ATOM 1971 C CA . TYR A 1 264 ? -0.559 -10.772 2.465 1.00 98.25 264 TYR A CA 1
ATOM 1972 C C . TYR A 1 264 ? 0.508 -9.836 3.042 1.00 98.25 264 TYR A C 1
ATOM 1974 O O . TYR A 1 264 ? 1.698 -10.107 2.885 1.00 98.25 264 TYR A O 1
ATOM 1982 N N . ALA A 1 265 ? 0.099 -8.814 3.800 1.00 97.00 265 ALA A N 1
ATOM 1983 C CA . ALA A 1 265 ? 1.031 -7.873 4.412 1.00 97.00 265 ALA A CA 1
ATOM 1984 C C . ALA A 1 265 ? 1.990 -8.556 5.395 1.00 97.00 265 ALA A C 1
ATOM 1986 O O . ALA A 1 265 ? 3.206 -8.386 5.296 1.00 97.00 265 ALA A O 1
ATOM 1987 N N . ARG A 1 266 ? 1.470 -9.424 6.275 1.00 97.31 266 ARG A N 1
ATOM 1988 C CA . ARG A 1 266 ? 2.286 -10.220 7.208 1.00 97.31 266 ARG A CA 1
ATOM 1989 C C . ARG A 1 266 ? 3.411 -10.978 6.497 1.00 97.31 266 ARG A C 1
ATOM 1991 O O . ARG A 1 266 ? 4.552 -10.966 6.960 1.00 97.31 266 ARG A O 1
ATOM 1998 N N . ILE A 1 267 ? 3.093 -11.665 5.398 1.00 97.62 267 ILE A N 1
ATOM 1999 C CA . ILE A 1 267 ? 4.070 -12.476 4.665 1.00 97.62 267 ILE A CA 1
ATOM 2000 C C . ILE A 1 267 ? 5.050 -11.565 3.918 1.00 97.62 267 ILE A C 1
ATOM 2002 O O . ILE A 1 267 ? 6.249 -11.824 3.992 1.00 97.62 267 ILE A O 1
ATOM 2006 N N . VAL A 1 268 ? 4.591 -10.486 3.272 1.00 97.19 268 VAL A N 1
ATOM 2007 C CA . VAL A 1 268 ? 5.471 -9.501 2.613 1.00 97.19 268 VAL A CA 1
ATOM 2008 C C . VAL A 1 268 ? 6.530 -8.981 3.588 1.00 97.19 268 VAL A C 1
ATOM 2010 O O . VAL A 1 268 ? 7.721 -9.129 3.309 1.00 97.19 268 VAL A O 1
ATOM 2013 N N . HIS A 1 269 ? 6.131 -8.471 4.760 1.00 94.88 269 HIS A N 1
ATOM 2014 C CA . HIS A 1 269 ? 7.091 -7.983 5.759 1.00 94.88 269 HIS A CA 1
ATOM 2015 C C . HIS A 1 269 ? 8.046 -9.070 6.238 1.00 94.88 269 HIS A C 1
ATOM 2017 O O . HIS A 1 269 ? 9.236 -8.808 6.351 1.00 94.88 269 HIS A O 1
ATOM 2023 N N . SER A 1 270 ? 7.578 -10.309 6.425 1.00 94.94 270 SER A N 1
ATOM 2024 C CA . SER A 1 270 ? 8.450 -11.417 6.848 1.00 94.94 270 SER A CA 1
ATOM 2025 C C . SER A 1 270 ? 9.586 -11.738 5.863 1.00 94.94 270 SER A C 1
ATOM 2027 O O . SER A 1 270 ? 10.530 -12.445 6.221 1.00 94.94 270 SER A O 1
ATOM 2029 N N . LYS A 1 271 ? 9.488 -11.265 4.613 1.00 95.81 271 LYS A N 1
ATOM 2030 C CA . LYS A 1 271 ? 10.489 -11.468 3.556 1.00 95.81 271 LYS A CA 1
ATOM 2031 C C . LYS A 1 271 ? 11.317 -10.224 3.257 1.00 95.81 271 LYS A C 1
ATOM 2033 O O . LYS A 1 271 ? 12.272 -10.324 2.485 1.00 95.81 271 LYS A O 1
ATOM 2038 N N . LEU A 1 272 ? 10.978 -9.078 3.841 1.00 93.94 272 LEU A N 1
ATOM 2039 C CA . LEU A 1 272 ? 11.746 -7.850 3.691 1.00 93.94 272 LEU A CA 1
ATOM 2040 C C . LEU A 1 272 ? 12.950 -7.883 4.646 1.00 93.94 272 LEU A C 1
ATOM 2042 O O . LEU A 1 272 ? 12.750 -8.007 5.851 1.00 93.94 272 LEU A O 1
ATOM 2046 N N . PRO A 1 273 ? 14.200 -7.755 4.155 1.00 93.19 273 PRO A N 1
ATOM 2047 C CA . PRO A 1 273 ? 15.397 -7.871 4.999 1.00 93.19 273 PRO A CA 1
ATOM 2048 C C . PRO A 1 273 ? 15.462 -6.863 6.151 1.00 93.19 273 PRO A C 1
ATOM 2050 O O . PRO A 1 273 ? 16.131 -7.100 7.152 1.00 93.19 273 PRO A O 1
ATOM 2053 N N . AS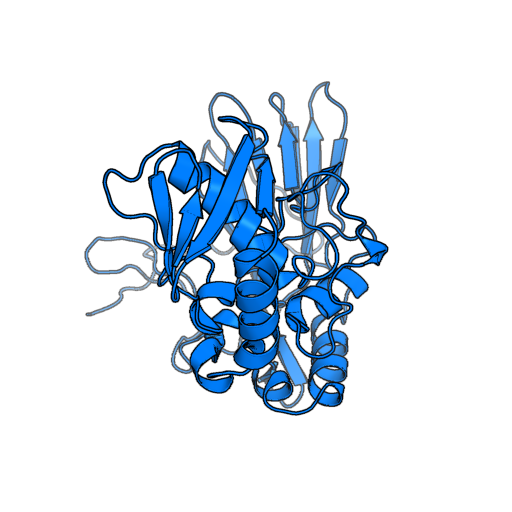P A 1 274 ? 14.792 -5.729 5.989 1.00 89.75 274 ASP A N 1
ATOM 2054 C CA . ASP A 1 274 ? 14.753 -4.615 6.927 1.00 89.75 274 ASP A CA 1
ATOM 2055 C C . ASP A 1 274 ? 13.321 -4.252 7.348 1.00 89.75 274 ASP A C 1
ATOM 2057 O O . ASP A 1 274 ? 13.109 -3.198 7.941 1.00 89.75 274 ASP A O 1
ATOM 2061 N N . ASN A 1 275 ? 12.341 -5.113 7.041 1.00 88.56 275 ASN A N 1
ATOM 2062 C CA . ASN A 1 275 ? 10.908 -4.909 7.281 1.00 88.56 275 ASN A CA 1
ATOM 2063 C C . ASN A 1 275 ? 10.291 -3.652 6.628 1.00 88.56 275 ASN A C 1
ATOM 2065 O O . ASN A 1 275 ? 9.144 -3.331 6.941 1.00 88.56 275 ASN A O 1
ATOM 2069 N N . ARG A 1 276 ? 10.992 -2.957 5.714 1.00 89.50 276 ARG A N 1
ATOM 2070 C CA . ARG A 1 276 ? 10.503 -1.720 5.077 1.00 89.50 276 ARG A CA 1
ATOM 2071 C C . ARG A 1 276 ? 9.935 -1.961 3.676 1.00 89.50 276 ARG A C 1
ATOM 2073 O O . ARG A 1 276 ? 10.627 -2.452 2.785 1.00 89.50 276 ARG A O 1
ATOM 2080 N N . GLY A 1 277 ? 8.688 -1.553 3.474 1.00 88.19 277 GLY A N 1
ATOM 2081 C CA . GLY A 1 277 ? 7.969 -1.562 2.205 1.00 88.19 277 GLY A CA 1
ATOM 2082 C C . GLY A 1 277 ? 6.459 -1.575 2.426 1.00 88.19 277 GLY A C 1
ATOM 2083 O O . GLY A 1 277 ? 5.973 -2.355 3.238 1.00 88.19 277 GLY A O 1
ATOM 2084 N N . TYR A 1 278 ? 5.722 -0.749 1.681 1.00 90.19 278 TYR A N 1
ATOM 2085 C CA . TYR A 1 278 ? 4.264 -0.685 1.788 1.00 90.19 278 TYR A CA 1
ATOM 2086 C C . TYR A 1 278 ? 3.595 -1.972 1.309 1.00 90.19 278 TYR A C 1
ATOM 2088 O O . TYR A 1 278 ? 3.604 -2.249 0.110 1.00 90.19 278 TYR A O 1
ATOM 2096 N N . ALA A 1 279 ? 2.945 -2.715 2.200 1.00 94.12 279 ALA A N 1
ATOM 2097 C CA . ALA A 1 279 ? 2.091 -3.837 1.820 1.00 94.12 279 ALA A CA 1
ATOM 2098 C C . ALA A 1 279 ? 0.591 -3.481 1.768 1.00 94.12 279 ALA A C 1
ATOM 2100 O O . ALA A 1 279 ? -0.215 -4.272 1.276 1.00 94.12 279 ALA A O 1
ATOM 2101 N N . PHE A 1 280 ? 0.214 -2.293 2.247 1.00 95.19 280 PHE A N 1
ATOM 2102 C CA . PHE A 1 280 ? -1.120 -1.688 2.134 1.00 95.19 280 PHE A CA 1
ATOM 2103 C C . PHE A 1 280 ? -1.005 -0.145 2.202 1.00 95.19 280 PHE A C 1
ATOM 2105 O O . PHE A 1 280 ? 0.050 0.347 2.591 1.00 95.19 280 PHE A O 1
ATOM 2112 N N . PRO A 1 281 ? -2.026 0.649 1.816 1.00 94.00 281 PRO A N 1
ATOM 2113 C CA . PRO A 1 281 ? -1.868 2.097 1.588 1.00 94.00 281 PRO A CA 1
ATOM 2114 C C . PRO A 1 281 ? -1.354 2.950 2.760 1.00 94.00 281 PRO A C 1
ATOM 2116 O O . PRO A 1 281 ? -0.735 3.978 2.516 1.00 94.00 281 PRO A O 1
ATOM 2119 N N . TYR A 1 282 ? -1.597 2.535 4.008 1.00 93.94 282 TYR A N 1
ATOM 2120 C CA . TYR A 1 282 ? -1.225 3.285 5.221 1.00 93.94 282 TYR A CA 1
ATOM 2121 C C . TYR A 1 282 ? -0.216 2.539 6.103 1.00 93.94 282 TYR A C 1
ATOM 2123 O O . TYR A 1 282 ? -0.251 2.609 7.333 1.00 93.94 282 TYR A O 1
ATOM 2131 N N . ASP A 1 283 ? 0.662 1.758 5.477 1.00 91.69 283 ASP A N 1
ATOM 2132 C CA . ASP A 1 283 ? 1.703 0.994 6.174 1.00 91.69 283 ASP A CA 1
ATOM 2133 C C . ASP A 1 283 ? 2.835 1.875 6.740 1.00 91.69 283 ASP A C 1
ATOM 2135 O O . ASP A 1 283 ? 3.653 1.431 7.544 1.00 91.69 283 ASP A O 1
ATOM 2139 N N . ASP A 1 284 ? 2.860 3.150 6.367 1.00 88.94 284 ASP A N 1
ATOM 2140 C CA . ASP A 1 284 ? 3.712 4.195 6.932 1.00 88.94 284 ASP A CA 1
ATOM 2141 C C . ASP A 1 284 ? 3.281 4.650 8.326 1.00 88.94 284 ASP A C 1
ATOM 2143 O O . ASP A 1 284 ? 4.089 5.223 9.058 1.00 88.94 284 ASP A O 1
ATOM 2147 N N . VAL A 1 285 ? 2.041 4.374 8.744 1.00 92.38 285 VAL A N 1
ATOM 2148 C CA . VAL A 1 285 ? 1.623 4.634 10.125 1.00 92.38 285 VAL A CA 1
ATOM 2149 C C . VAL A 1 285 ? 2.490 3.798 11.055 1.00 92.38 285 VAL A C 1
ATOM 2151 O O . VAL A 1 285 ? 2.523 2.575 10.962 1.00 92.38 285 VAL A O 1
ATOM 2154 N N . THR A 1 286 ? 3.186 4.439 11.986 1.00 86.00 286 THR A N 1
ATOM 2155 C CA . THR A 1 286 ? 4.157 3.771 12.856 1.00 86.00 286 THR A CA 1
ATOM 2156 C C . THR A 1 286 ? 4.158 4.395 14.254 1.00 86.00 286 THR A C 1
ATOM 2158 O O . THR A 1 286 ? 3.978 5.612 14.385 1.00 86.00 286 THR A O 1
ATOM 2161 N N . PRO A 1 287 ? 4.370 3.592 15.315 1.00 79.12 287 PRO A N 1
ATOM 2162 C CA . PRO A 1 287 ? 4.692 4.108 16.646 1.00 79.12 287 PRO A CA 1
ATOM 2163 C C . PRO A 1 287 ? 6.110 4.702 16.734 1.00 79.12 287 PRO A C 1
ATOM 2165 O O . PRO A 1 287 ? 6.449 5.305 17.750 1.00 79.12 287 PRO A O 1
ATOM 2168 N N . GLY A 1 288 ? 6.959 4.487 15.721 1.00 77.50 288 GLY A N 1
ATOM 2169 C CA . GLY A 1 288 ? 8.388 4.796 15.754 1.00 77.50 288 GLY A CA 1
ATOM 2170 C C 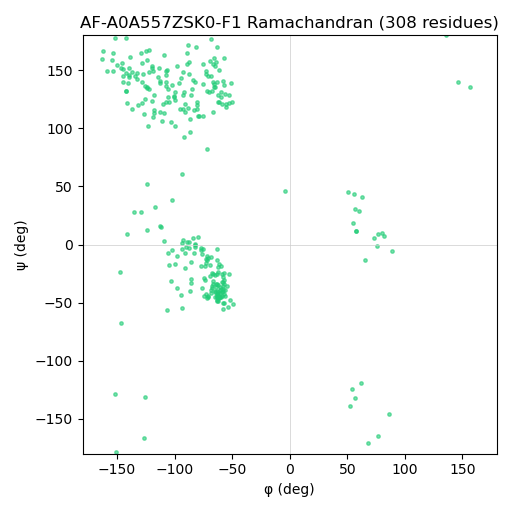. GLY A 1 288 ? 8.960 5.109 14.364 1.00 77.50 288 GLY A C 1
ATOM 2171 O O . GLY A 1 288 ? 8.436 5.997 13.697 1.00 77.50 288 GLY A O 1
ATOM 2172 N N . PRO A 1 289 ? 10.058 4.464 13.921 1.00 73.38 289 PRO A N 1
ATOM 2173 C CA . PRO A 1 289 ? 10.668 4.769 12.628 1.00 73.38 289 PRO A CA 1
ATOM 2174 C C . PRO A 1 289 ? 9.785 4.328 11.451 1.00 73.38 289 PRO A C 1
ATOM 2176 O O . PRO A 1 289 ? 8.925 3.455 11.587 1.00 73.38 289 PRO A O 1
ATOM 2179 N N . ASP A 1 290 ? 10.029 4.948 10.298 1.00 75.00 290 ASP A N 1
ATOM 2180 C CA . ASP A 1 290 ? 9.298 4.747 9.045 1.00 75.00 290 ASP A CA 1
ATOM 2181 C C . ASP A 1 290 ? 9.479 3.331 8.450 1.00 75.00 290 ASP A C 1
ATOM 2183 O O . ASP A 1 290 ? 10.599 2.817 8.353 1.00 75.00 290 ASP A O 1
ATOM 2187 N N . PHE A 1 291 ? 8.371 2.731 7.997 1.00 77.44 291 PHE A N 1
ATOM 2188 C CA . PHE A 1 291 ? 8.311 1.425 7.325 1.00 77.44 291 PHE A CA 1
ATOM 2189 C C . PHE A 1 291 ? 7.986 1.514 5.826 1.00 77.44 291 PHE A C 1
ATOM 2191 O O . PHE A 1 291 ? 7.915 0.484 5.162 1.00 77.44 291 PHE A O 1
ATOM 2198 N N . SER A 1 292 ? 7.846 2.715 5.260 1.00 75.62 292 SER A N 1
ATOM 2199 C CA . SER A 1 292 ? 7.368 2.960 3.890 1.00 75.62 292 SER A CA 1
ATOM 2200 C C . SER A 1 292 ? 8.259 2.401 2.768 1.00 75.62 292 SER A C 1
ATOM 2202 O O . SER A 1 292 ? 7.834 2.319 1.616 1.00 75.62 292 SER A O 1
ATOM 2204 N N . GLY A 1 293 ? 9.500 1.997 3.070 1.00 85.62 293 GLY A N 1
ATOM 2205 C CA . GLY A 1 293 ? 10.450 1.546 2.048 1.00 85.62 293 GLY A CA 1
ATOM 2206 C C . GLY A 1 293 ? 10.797 2.656 1.052 1.00 85.62 293 GLY A C 1
ATOM 2207 O O . GLY A 1 293 ? 10.897 2.401 -0.151 1.00 85.62 293 GLY A O 1
ATOM 2208 N N . SER A 1 294 ? 10.982 3.881 1.554 1.00 92.69 294 SER A N 1
ATOM 2209 C CA . SER A 1 294 ? 11.322 5.064 0.762 1.00 92.69 294 SER A CA 1
ATOM 2210 C C . SER A 1 294 ? 12.757 5.564 0.981 1.00 92.69 294 SER A C 1
ATOM 2212 O O . SER A 1 294 ? 13.440 5.203 1.945 1.00 92.69 294 SER A O 1
ATOM 2214 N N . VAL A 1 295 ? 13.222 6.390 0.044 1.00 95.25 295 VAL A N 1
ATOM 2215 C CA . VAL A 1 295 ? 14.442 7.200 0.139 1.00 95.25 295 VAL A CA 1
ATOM 2216 C C . VAL A 1 295 ? 14.134 8.624 -0.307 1.00 95.25 295 VAL A C 1
ATOM 2218 O O . VAL A 1 295 ? 13.382 8.827 -1.263 1.00 95.25 295 VAL A O 1
ATOM 2221 N N . PHE A 1 296 ? 14.725 9.619 0.350 1.00 96.56 296 PHE A N 1
ATOM 2222 C CA . PHE A 1 296 ? 14.532 11.016 -0.033 1.00 96.56 296 PHE A CA 1
ATOM 2223 C C . PHE A 1 296 ? 15.705 11.915 0.347 1.00 96.56 296 PHE A C 1
ATOM 2225 O O . PHE A 1 296 ? 16.396 11.675 1.337 1.00 96.56 296 PHE A O 1
ATOM 2232 N N . ALA A 1 297 ? 15.931 12.964 -0.442 1.00 97.44 297 ALA A N 1
ATOM 2233 C CA . ALA A 1 297 ? 16.935 13.983 -0.151 1.00 97.44 297 ALA A CA 1
ATOM 2234 C C . ALA A 1 297 ? 16.644 15.295 -0.884 1.00 97.44 297 ALA A C 1
ATOM 2236 O O . ALA A 1 297 ? 16.142 15.283 -2.010 1.00 97.44 297 ALA A O 1
ATOM 2237 N N . GLY A 1 298 ? 17.034 16.414 -0.267 1.00 97.81 298 GLY A N 1
ATOM 2238 C CA . GLY A 1 298 ? 17.002 17.744 -0.888 1.00 97.81 298 GLY A CA 1
ATOM 2239 C C . GLY A 1 298 ? 18.142 17.997 -1.881 1.00 97.81 298 GLY A C 1
ATOM 2240 O O . GLY A 1 298 ? 18.039 18.875 -2.730 1.00 97.81 298 GLY A O 1
ATOM 2241 N N . ASP A 1 299 ? 19.211 17.202 -1.812 1.00 97.38 299 ASP A N 1
ATOM 2242 C CA . ASP A 1 299 ? 20.415 17.321 -2.640 1.00 97.38 299 ASP A CA 1
ATOM 2243 C C . ASP A 1 299 ? 20.741 16.018 -3.411 1.00 97.38 299 ASP A C 1
ATOM 2245 O O . ASP A 1 299 ? 21.860 15.492 -3.321 1.00 97.38 299 ASP A O 1
ATOM 2249 N N . PRO A 1 300 ? 19.769 15.445 -4.155 1.00 97.31 300 PRO A N 1
ATOM 2250 C CA . PRO A 1 300 ? 19.928 14.146 -4.802 1.00 97.31 300 PRO A CA 1
ATOM 2251 C C . PRO A 1 300 ? 21.008 14.189 -5.890 1.00 97.31 300 PRO A C 1
ATOM 2253 O O . PRO A 1 300 ? 21.034 15.098 -6.718 1.00 97.31 300 PRO A O 1
ATOM 2256 N N . ALA A 1 301 ? 21.868 13.170 -5.920 1.00 96.56 301 ALA A N 1
ATOM 2257 C CA . ALA A 1 301 ? 22.874 12.986 -6.963 1.00 96.56 301 ALA A CA 1
ATOM 2258 C C . ALA A 1 301 ? 22.484 11.844 -7.912 1.00 96.56 301 ALA A C 1
ATOM 2260 O O . ALA A 1 301 ? 22.366 12.058 -9.118 1.00 96.56 301 ALA A O 1
ATOM 2261 N N . VAL A 1 302 ? 22.256 10.633 -7.386 1.00 97.56 302 VAL A N 1
ATOM 2262 C CA . VAL A 1 302 ? 21.867 9.464 -8.192 1.00 97.56 302 VAL A CA 1
ATOM 2263 C C . VAL A 1 302 ? 20.836 8.618 -7.450 1.00 97.56 302 VAL A C 1
ATOM 2265 O O . VAL A 1 302 ? 21.112 8.097 -6.371 1.00 97.56 302 VAL A O 1
ATOM 2268 N N . LEU A 1 303 ? 19.669 8.418 -8.069 1.00 98.25 303 LEU A N 1
ATOM 2269 C CA . LEU A 1 303 ? 18.736 7.353 -7.705 1.00 98.25 303 LEU A CA 1
ATOM 2270 C C . LEU A 1 303 ? 19.093 6.090 -8.500 1.00 98.25 303 LEU A C 1
ATOM 2272 O O . LEU A 1 303 ? 19.023 6.074 -9.727 1.00 98.25 303 LEU A O 1
ATOM 2276 N N . THR A 1 304 ? 19.467 5.029 -7.797 1.00 97.88 304 THR A N 1
ATOM 2277 C CA . THR A 1 304 ? 19.729 3.700 -8.352 1.00 97.88 304 THR A CA 1
ATOM 2278 C C . THR A 1 304 ? 18.520 2.810 -8.106 1.00 97.88 304 THR A C 1
ATOM 2280 O O . THR A 1 304 ? 18.098 2.667 -6.961 1.00 97.88 304 THR A O 1
ATOM 2283 N N . VAL A 1 305 ? 17.994 2.183 -9.160 1.00 97.19 305 VAL A N 1
ATOM 2284 C CA . VAL A 1 305 ? 16.989 1.115 -9.060 1.00 97.19 305 VAL A CA 1
ATOM 2285 C C . VAL A 1 305 ? 17.648 -0.199 -9.461 1.00 97.19 305 VAL A C 1
ATOM 2287 O O . VAL A 1 305 ? 18.149 -0.335 -10.577 1.00 97.19 305 VAL A O 1
ATOM 2290 N N . THR A 1 306 ? 17.650 -1.167 -8.553 1.00 96.06 306 THR A N 1
ATOM 2291 C CA . THR A 1 306 ? 18.274 -2.476 -8.743 1.00 96.06 306 THR A CA 1
ATOM 2292 C C . THR A 1 306 ? 17.203 -3.522 -9.000 1.00 96.06 306 THR A C 1
ATOM 2294 O O . THR A 1 306 ? 16.337 -3.735 -8.156 1.00 96.06 306 THR A O 1
ATOM 2297 N N . VAL A 1 307 ? 17.291 -4.222 -10.131 1.00 94.19 307 VAL A N 1
ATOM 2298 C CA . VAL A 1 307 ? 16.511 -5.443 -10.368 1.00 94.19 307 VAL A CA 1
ATOM 2299 C C . VAL A 1 307 ? 17.210 -6.599 -9.665 1.00 94.19 307 VAL A C 1
ATOM 2301 O O . VAL A 1 307 ? 18.355 -6.914 -9.981 1.00 94.19 307 VAL A O 1
ATOM 2304 N N . ARG A 1 308 ? 16.530 -7.255 -8.725 1.00 86.88 308 ARG A N 1
ATOM 2305 C CA . ARG A 1 308 ? 17.046 -8.445 -8.032 1.00 86.88 308 ARG A CA 1
ATOM 2306 C C . ARG A 1 308 ? 16.570 -9.706 -8.748 1.00 86.88 308 ARG A C 1
ATOM 2308 O O . ARG A 1 308 ? 15.805 -10.493 -8.201 1.00 86.88 308 ARG A O 1
ATOM 2315 N N . GLY A 1 309 ? 16.961 -9.825 -10.015 1.00 69.19 309 GLY A N 1
ATOM 2316 C CA . GLY A 1 309 ? 16.645 -10.976 -10.856 1.00 69.19 309 GLY A CA 1
ATOM 2317 C C . GLY A 1 309 ? 17.632 -12.126 -10.646 1.00 69.19 309 GLY A C 1
ATOM 2318 O O . GLY A 1 309 ? 18.832 -11.872 -10.562 1.00 69.19 309 GLY A O 1
ATOM 2319 N N . LEU A 1 310 ? 17.087 -13.351 -10.667 1.00 50.12 310 LEU A N 1
ATOM 2320 C CA . LEU A 1 310 ? 17.701 -14.678 -10.450 1.00 50.12 310 LEU A CA 1
ATOM 2321 C C . LEU A 1 310 ? 17.827 -15.097 -8.986 1.00 50.12 310 LEU A C 1
ATOM 2323 O O . LEU A 1 310 ? 18.698 -14.600 -8.248 1.00 50.12 310 LEU A O 1
#

Sequence (310 aa):
TTLTPLPVDCAIPVGSGRQVSVPRMYAARIYLVTDAKLDFFLNPGPALVHPSFLNSSDPNFGRNWSFAEFTFNDAQLFANISYVDFVGLPLGIALSTTSSGSQSVPGLPSGSASALAGELSAQGSNWSQLVQTSGGRPLRVLSAQHKADQFAGYLDGYIDQVWQKYATQPLTVDTQAVGAFTGRVAGDVLTFDNGESFTRPTTADVWSCDSGPFAIAQGASDARKAIIPRLAAALNRTTLLANANQPTGEDPAQFYRNAATNHYARIVHSKLPDNRGYAFPYDDVTPGPDFSGSVFAGDPAVLTVTVRGL

pLDDT: mean 94.81, std 5.36, range [50.12, 98.88]

Secondary structure (DSSP, 8-state):
---EE-SS------TT--------EEEEEEEEESSSPPP-EE-SS--EEPPPSS-TTSTTTTS-EEEEEEEE-SS-EEEEEB-SSEE-S-EEEEEEESSS-EEEE--SPTTHHHHHHHHHHHH-GGGGGGEEEETTEEEEEE-GGGGGGGGTTTTHHHHHHHHHHHHHS-EEEE-SSS-EEEEEEETTEEEETTS-EEEPPPHHHHHHSSSGGG---TT--HHHHHHHHHHHHHHHTT-TTT-SEESTT--GGGTT-SSSS-HHHHHHHHH-TTS-SBSSTTTT--SSS--S-EEEESSEEEEEEEE---

Foldseek 3Di:
DDWAWDPDDPDDDAPVHDDDDDDFDAFDKDKDFPPDDATWTADPVRDIDDQDCLDPPGPCVQTQMAIKTWGGDQQKIKIFGACQFKATQWKKKKFQFPPPGIDIFGTFAAPLQQVCLVVLVVLDQCSNVQFDDHPRGGRIGTFCLSVLVSCWCLCVVLLVLLLVVQQPPWAWEQLVPPGIWIWGHDPQWIATPVGQIFGRDTSNCLQQLCDHRSPDDPPRDPVSVSRSLQVSLCQQQSCSVVDRYTPAPPDPVSGPVDSRHSVQLVSSLVRRPVSAHHNHDSQQRHNDDGRHRMDMDRGTDDMDMDRNYD

Organism: NCBI:txid715473

Mean predicted aligned error: 4.09 Å

Nearest PDB structures (foldseek):
  7vtk-assembly1_A  TM=9.431E-01  e=1.211E-37  Streptomyces pratensis
  7vtm-assembly1_A  TM=9.386E-01  e=4.605E-37  Streptomyces pratensis
  3gd9-assembly1_A  TM=8.800E-01  e=3.357E-27  Streptomyces matensis
  5h4e-assembly1_A  TM=8.010E-01  e=9.798E-19  Clostridium beijerinckii NCIMB 8052
  5h9y-assembly1_A  TM=8.210E-01  e=1.204E-13  Paenibacillus barengoltzii